Protein AF-A0A3C1TER8-F1 (afdb_monomer_lite)

Radius of gyration: 26.31 Å; chains: 1; bounding box: 61×42×80 Å

Secondary structure (DSSP, 8-state):
-------PPPHHHHHHHHHHHHHHHHH-GGGHHHHHHHHHHHHHHHHHTT-HHHHHHHHHHHHHHHHHHHHHHHHTT-HHHHIIIIIIHHHHHHHSSTT-SS-HHHHT-HHHHHHHHH--GGGHHHHHHHHHHHHHHHHHHHH-TT---SS-HHHHHHHHHHHHHHHHHHHTT----GGGGHHHHHHHHHHHHHHHTTS-HHHHHHHHHHHHHHHHHHHHHHHHHS-TT-PPPPPHHHHHHHHHHHHH--TTS-EEEESS-THHHHHHTPPBSSSSSSSHHHHS-STTHHHHHHHHHHHHHHH--SEEEE--STTTS-S-S-TT----GGGSHHHHHHHHHHEEEEEEETTEEEEEEPP-

pLDDT: mean 91.54, std 10.92, range [28.48, 98.56]

Sequence (360 aa):
VIKLKDSAYSSWCYFLLGLWLGLLPFAKFQTIPMGLVLALFLVFFLFKTQQWKRLLALIGGGVLPLLLVNGYYYHYDQLGTFWNDYFWSYYYYSFSTVHSKLETTNRFSPLTIGRFVFQPAATRVFWAVQVVLILTGVVQFLRFPARRVVVSRSVMGLAVGVALVSLYAVLQAGNPFDHYLLFLFVPSVVLAGFCSLYFSPKTFSSLWTVALLAIALEGVRNVVAFPLGAVPKLPKSDAMIRKAIQANIFPNETMTIWGYADRFFVYEHLPAGNRLPHSYWIYTKSPLQTHRQRELIDDLDQNKPALFMDAMVAPVSTIYVPDNVNYRHEKFPIIAKYVREHYTLVDVVKGARFYRRKKE

Structure (mmCIF, N/CA/C/O backbone):
data_AF-A0A3C1TER8-F1
#
_entry.id   AF-A0A3C1TER8-F1
#
loop_
_atom_site.group_PDB
_atom_site.id
_atom_site.type_symbol
_atom_site.label_atom_id
_atom_site.label_alt_id
_atom_site.label_comp_id
_atom_site.label_asym_id
_atom_site.label_entity_id
_atom_site.label_seq_id
_atom_site.pdbx_PDB_ins_code
_atom_site.Cartn_x
_atom_site.Cartn_y
_atom_site.Cartn_z
_atom_site.occupancy
_atom_site.B_iso_or_equiv
_atom_site.auth_seq_id
_atom_site.auth_comp_id
_atom_site.auth_asym_id
_atom_site.auth_atom_id
_atom_site.pdbx_PDB_model_num
ATOM 1 N N . VAL A 1 1 ? -26.031 13.135 27.349 1.00 37.06 1 VAL A N 1
ATOM 2 C CA . VAL A 1 1 ? -26.035 11.781 26.744 1.00 37.06 1 VAL A CA 1
ATOM 3 C C . VAL A 1 1 ? -26.792 11.874 25.434 1.00 37.06 1 VAL A C 1
ATOM 5 O O . VAL A 1 1 ? -28.005 12.028 25.467 1.00 37.06 1 VAL A O 1
ATOM 8 N N . ILE A 1 2 ? -26.099 11.879 24.294 1.00 29.20 2 ILE A N 1
ATOM 9 C CA . ILE A 1 2 ? -26.768 11.737 22.995 1.00 29.20 2 ILE A CA 1
ATOM 10 C C . ILE A 1 2 ? -27.323 10.311 22.984 1.00 29.20 2 ILE A C 1
ATOM 12 O O . ILE A 1 2 ? -26.558 9.355 22.888 1.00 29.20 2 ILE A O 1
ATOM 16 N N . LYS A 1 3 ? -28.637 10.154 23.181 1.00 28.48 3 LYS A N 1
ATOM 17 C CA . LYS A 1 3 ? -29.316 8.889 22.896 1.00 28.48 3 LYS A CA 1
ATOM 18 C C . LYS A 1 3 ? -29.245 8.716 21.382 1.00 28.48 3 LYS A C 1
ATOM 20 O O . LYS A 1 3 ? -30.041 9.313 20.661 1.00 28.48 3 LYS A O 1
ATOM 25 N N . LEU A 1 4 ? -28.249 7.970 20.902 1.00 36.91 4 LEU A N 1
ATOM 26 C CA . LEU A 1 4 ? -28.276 7.438 19.544 1.00 36.91 4 LEU A CA 1
ATOM 27 C C . LEU A 1 4 ? -29.614 6.708 19.416 1.00 36.91 4 LEU A C 1
ATOM 29 O O . LEU A 1 4 ? -29.901 5.810 20.202 1.00 36.91 4 LEU A O 1
ATOM 33 N N . LYS A 1 5 ? -30.481 7.191 18.524 1.00 40.62 5 LYS A N 1
ATOM 34 C CA . LYS A 1 5 ? -31.782 6.576 18.269 1.00 40.62 5 LYS A CA 1
ATOM 35 C C . LYS A 1 5 ? -31.537 5.100 17.946 1.00 40.62 5 LYS A C 1
ATOM 37 O O . LYS A 1 5 ? -30.854 4.809 16.969 1.00 40.62 5 LYS A O 1
ATOM 42 N N . ASP A 1 6 ? -32.155 4.198 18.705 1.00 46.81 6 ASP A N 1
ATOM 43 C CA . ASP A 1 6 ? -32.210 2.751 18.436 1.00 46.81 6 ASP A CA 1
ATOM 44 C C . ASP A 1 6 ? -33.039 2.419 17.173 1.00 46.81 6 ASP A C 1
ATOM 46 O O . ASP A 1 6 ? -33.625 1.342 17.052 1.00 46.81 6 ASP A O 1
ATOM 50 N N . SER A 1 7 ? -33.128 3.335 16.199 1.00 57.25 7 SER A N 1
ATOM 51 C CA . SER A 1 7 ? -33.673 3.009 14.887 1.00 57.25 7 SER A CA 1
ATOM 52 C C . SER A 1 7 ? -32.665 2.104 14.202 1.00 57.25 7 SER A C 1
ATOM 54 O O . SER A 1 7 ? -31.655 2.550 13.658 1.00 57.25 7 SER A O 1
ATOM 56 N N . ALA A 1 8 ? -32.928 0.812 14.298 1.00 69.50 8 ALA A N 1
ATOM 57 C CA . ALA A 1 8 ? -32.104 -0.224 13.732 1.00 69.50 8 ALA A CA 1
ATOM 58 C C . ALA A 1 8 ? -31.861 0.072 12.235 1.00 69.50 8 ALA A C 1
ATOM 60 O O . ALA A 1 8 ? -32.815 0.125 11.458 1.00 69.50 8 ALA A O 1
ATOM 61 N N . TYR A 1 9 ? -30.598 0.298 11.853 1.00 83.31 9 TYR A N 1
ATOM 62 C CA . TYR A 1 9 ? -30.211 0.707 10.497 1.00 83.31 9 TYR A CA 1
ATOM 63 C C . TYR A 1 9 ? -30.818 -0.210 9.423 1.00 83.31 9 TYR A C 1
ATOM 65 O O . TYR A 1 9 ? -30.982 -1.418 9.629 1.00 83.31 9 TYR A O 1
ATOM 73 N N . SER A 1 10 ? -31.176 0.352 8.267 1.00 92.00 10 SER A N 1
ATOM 74 C CA . SER A 1 10 ? -31.781 -0.424 7.178 1.00 92.00 10 SER A CA 1
ATOM 75 C C . SER A 1 10 ? -30.792 -1.452 6.612 1.00 92.00 10 SER A C 1
ATOM 77 O O . SER A 1 10 ? -29.575 -1.292 6.723 1.00 92.00 10 SER A O 1
ATOM 79 N N . SER A 1 11 ? -31.293 -2.509 5.962 1.00 94.12 11 SER A N 1
ATOM 80 C CA . SER A 1 11 ? -30.432 -3.487 5.271 1.00 94.12 11 SER A CA 1
ATOM 81 C C . SER A 1 11 ? -29.533 -2.835 4.219 1.00 94.12 11 SER A C 1
ATOM 83 O O . SER A 1 11 ? -28.433 -3.319 3.978 1.00 94.12 11 SER A O 1
ATOM 85 N N . TRP A 1 12 ? -29.958 -1.706 3.646 1.00 95.38 12 TRP A N 1
ATOM 86 C CA . TRP A 1 12 ? -29.155 -0.942 2.696 1.00 95.38 12 TRP A CA 1
ATOM 87 C C . TRP A 1 12 ? -27.881 -0.370 3.326 1.00 95.38 12 TRP A C 1
ATOM 89 O O . TRP A 1 12 ? -26.821 -0.430 2.715 1.00 95.38 12 TRP A O 1
ATOM 99 N N . CYS A 1 13 ? -27.936 0.097 4.578 1.00 95.81 13 CYS A N 1
ATOM 100 C CA . CYS A 1 13 ? -26.736 0.540 5.292 1.00 95.81 13 CYS A CA 1
ATOM 101 C C . CYS A 1 13 ? -25.714 -0.597 5.447 1.00 95.81 13 CYS A C 1
ATOM 103 O O . CYS A 1 13 ? -24.519 -0.371 5.282 1.00 95.81 13 CYS A O 1
ATOM 105 N N . TYR A 1 14 ? -26.179 -1.820 5.726 1.00 96.56 14 TYR A N 1
ATOM 106 C CA . TYR A 1 14 ? -25.308 -2.995 5.832 1.00 96.56 14 TYR A CA 1
ATOM 107 C C . TYR A 1 14 ? -24.767 -3.444 4.477 1.00 96.56 14 TYR A C 1
ATOM 109 O O . TYR A 1 14 ? -23.604 -3.822 4.400 1.00 96.56 14 TYR A O 1
ATOM 117 N N . PHE A 1 15 ? -25.569 -3.352 3.415 1.00 98.25 15 PHE A N 1
ATOM 118 C CA . PHE A 1 15 ? -25.097 -3.584 2.052 1.00 98.25 15 PHE A CA 1
ATOM 119 C C . PHE A 1 15 ? -23.979 -2.612 1.670 1.00 98.25 15 PHE A C 1
ATOM 121 O O . PHE A 1 15 ? -22.914 -3.046 1.240 1.00 98.25 15 PHE A O 1
ATOM 128 N N . LEU A 1 16 ? -24.181 -1.311 1.901 1.00 97.88 16 LEU A N 1
ATOM 129 C CA . LEU A 1 16 ? -23.153 -0.301 1.661 1.00 97.88 16 LEU A CA 1
ATOM 130 C C . LEU A 1 16 ? -21.904 -0.580 2.498 1.00 97.88 16 LEU A C 1
ATOM 132 O O . LEU A 1 16 ? -20.808 -0.598 1.955 1.00 97.88 16 LEU A O 1
ATOM 136 N N . LEU A 1 17 ? -22.050 -0.868 3.792 1.00 96.75 17 LEU A N 1
ATOM 137 C CA . LEU A 1 17 ? -20.917 -1.222 4.648 1.00 96.75 17 LEU A CA 1
ATOM 138 C C . LEU A 1 17 ? -20.156 -2.447 4.121 1.00 96.75 17 LEU A C 1
ATOM 140 O O . LEU A 1 17 ? -18.929 -2.445 4.106 1.00 96.75 17 LEU A O 1
ATOM 144 N N . GLY A 1 18 ? -20.880 -3.458 3.639 1.00 97.94 18 GLY A N 1
ATOM 145 C CA . GLY A 1 18 ? -20.312 -4.614 2.955 1.00 97.94 18 GLY A CA 1
ATOM 146 C C . GLY A 1 18 ? -19.504 -4.192 1.737 1.00 97.94 18 GLY A C 1
ATOM 147 O O . GLY A 1 18 ? -18.343 -4.561 1.627 1.00 97.94 18 GLY A O 1
ATOM 148 N N . LEU A 1 19 ? -20.077 -3.352 0.876 1.00 98.12 19 LEU A N 1
ATOM 149 C CA . LEU A 1 19 ? -19.417 -2.828 -0.319 1.00 98.12 19 LEU A CA 1
ATOM 150 C C . LEU A 1 19 ? -18.120 -2.079 0.010 1.00 98.12 19 LEU A C 1
ATOM 152 O O . LEU A 1 19 ? -17.096 -2.338 -0.615 1.00 98.12 19 LEU A O 1
ATOM 156 N N . TRP A 1 20 ? -18.118 -1.230 1.040 1.00 96.88 20 TRP A N 1
ATOM 157 C CA . TRP A 1 20 ? -16.900 -0.566 1.518 1.00 96.88 20 TRP A CA 1
ATOM 158 C C . TRP A 1 20 ? -15.840 -1.568 1.995 1.00 96.88 20 TRP A C 1
ATOM 160 O O . TRP A 1 20 ? -14.669 -1.424 1.649 1.00 96.88 20 TRP A O 1
ATOM 170 N N . LEU A 1 21 ? -16.235 -2.603 2.744 1.00 97.12 21 LEU A N 1
ATOM 171 C CA . LEU A 1 21 ? -15.320 -3.657 3.196 1.00 97.12 21 LEU A CA 1
ATOM 172 C C . LEU A 1 21 ? -14.777 -4.494 2.024 1.00 97.12 21 LEU A C 1
ATOM 174 O O . LEU A 1 21 ? -13.594 -4.826 2.013 1.00 97.12 21 LEU A O 1
ATOM 178 N N . GLY A 1 22 ? -15.610 -4.790 1.025 1.00 97.06 22 GLY A N 1
ATOM 179 C CA . GLY A 1 22 ? -15.230 -5.515 -0.191 1.00 97.06 22 GLY A CA 1
ATOM 180 C C . GLY A 1 22 ? -14.294 -4.732 -1.115 1.00 97.06 22 GLY A C 1
ATOM 181 O O . GLY A 1 22 ? -13.572 -5.335 -1.904 1.00 97.06 22 GLY A O 1
ATOM 182 N N . LEU A 1 23 ? -14.262 -3.400 -0.999 1.00 96.81 23 LEU A N 1
ATOM 183 C CA . LEU A 1 23 ? -13.343 -2.528 -1.739 1.00 96.81 23 LEU A CA 1
ATOM 184 C C . LEU A 1 23 ? -11.948 -2.425 -1.102 1.00 96.81 23 LEU A C 1
ATOM 186 O O . LEU A 1 23 ? -10.995 -2.044 -1.784 1.00 96.81 23 LEU A O 1
ATOM 190 N N . LEU A 1 24 ? -11.794 -2.783 0.177 1.00 95.00 24 LEU A N 1
ATOM 191 C CA . LEU A 1 24 ? -10.518 -2.685 0.898 1.00 95.00 24 LEU A CA 1
ATOM 192 C C . LEU A 1 24 ? -9.345 -3.411 0.207 1.00 95.00 24 LEU A C 1
ATOM 194 O O . LEU A 1 24 ? -8.297 -2.775 0.043 1.00 95.00 24 LEU A O 1
ATOM 198 N N . PRO A 1 25 ? -9.493 -4.669 -0.276 1.00 93.44 25 PRO A N 1
ATOM 199 C CA . PRO A 1 25 ? -8.426 -5.356 -1.004 1.00 93.44 25 PRO A CA 1
ATOM 200 C C . PRO A 1 25 ? -7.899 -4.560 -2.201 1.00 93.44 25 PRO A C 1
ATOM 202 O O . PRO A 1 25 ? -6.713 -4.667 -2.493 1.00 93.44 25 PRO A O 1
ATOM 205 N N . PHE A 1 26 ? -8.762 -3.762 -2.846 1.00 94.19 26 PHE A N 1
ATOM 206 C CA . PHE A 1 26 ? -8.451 -2.974 -4.040 1.00 94.19 26 PHE A CA 1
ATOM 207 C C . PHE A 1 26 ? -7.882 -1.584 -3.729 1.00 94.19 26 PHE A C 1
ATOM 209 O O . PHE A 1 26 ? -7.121 -1.035 -4.523 1.00 94.19 26 PHE A O 1
ATOM 216 N N . ALA A 1 27 ? -8.224 -1.013 -2.570 1.00 92.81 27 ALA A N 1
ATOM 217 C CA . ALA A 1 27 ? -7.690 0.274 -2.128 1.00 92.81 27 ALA A CA 1
ATOM 218 C C . ALA A 1 27 ? -6.220 0.152 -1.707 1.00 92.81 27 ALA A C 1
ATOM 220 O O . ALA A 1 27 ? -5.369 0.933 -2.131 1.00 92.81 27 ALA A O 1
ATOM 221 N N . LYS A 1 28 ? -5.921 -0.835 -0.855 1.00 91.50 28 LYS A N 1
ATOM 222 C CA . LYS A 1 28 ? -4.555 -1.199 -0.475 1.00 91.50 28 LYS A CA 1
ATOM 223 C C . LYS A 1 28 ? -4.558 -2.575 0.165 1.00 91.50 28 LYS A C 1
ATOM 225 O O . LYS A 1 28 ? -5.188 -2.771 1.202 1.00 91.50 28 LYS A O 1
ATOM 230 N N . PHE A 1 29 ? -3.794 -3.505 -0.394 1.00 91.75 29 PHE A N 1
ATOM 231 C CA . PHE A 1 29 ? -3.832 -4.914 0.002 1.00 91.75 29 PHE A CA 1
ATOM 232 C C . PHE A 1 29 ? -3.541 -5.160 1.498 1.00 91.75 29 PHE A C 1
ATOM 234 O O . PHE A 1 29 ? -4.138 -6.040 2.115 1.00 91.75 29 PHE A O 1
ATOM 241 N N . GLN A 1 30 ? -2.703 -4.331 2.137 1.00 92.44 30 GLN A N 1
ATOM 242 C CA . GLN A 1 30 ? -2.445 -4.418 3.584 1.00 92.44 30 GLN A CA 1
ATOM 243 C C . GLN A 1 30 ? -3.677 -4.124 4.467 1.00 92.44 30 GLN A C 1
ATOM 245 O O . GLN A 1 30 ? -3.634 -4.374 5.667 1.00 92.44 30 GLN A O 1
ATOM 250 N N . THR A 1 31 ? -4.781 -3.609 3.915 1.00 93.56 31 THR A N 1
ATOM 251 C CA . THR A 1 31 ? -6.016 -3.333 4.672 1.00 93.56 31 THR A CA 1
ATOM 252 C C . THR A 1 31 ? -6.884 -4.561 4.918 1.00 93.56 31 THR A C 1
ATOM 254 O O . THR A 1 31 ? -7.756 -4.512 5.786 1.00 93.56 31 THR A O 1
ATOM 257 N N . ILE A 1 32 ? -6.633 -5.673 4.218 1.00 94.25 32 ILE A N 1
ATOM 258 C CA . ILE A 1 32 ? -7.441 -6.896 4.320 1.00 94.25 32 ILE A CA 1
ATOM 259 C C . ILE A 1 32 ? -7.604 -7.364 5.773 1.00 94.25 32 ILE A C 1
ATOM 261 O O . ILE A 1 32 ? -8.746 -7.563 6.189 1.00 94.25 32 ILE A O 1
ATOM 265 N N . PRO A 1 33 ? -6.538 -7.479 6.593 1.00 95.06 33 PRO A N 1
ATOM 266 C CA . PRO A 1 33 ? -6.686 -7.917 7.977 1.00 95.06 33 PRO A CA 1
ATOM 267 C C . PRO A 1 33 ? -7.628 -7.013 8.792 1.00 95.06 33 PRO A C 1
ATOM 269 O O . PRO A 1 33 ? -8.476 -7.511 9.533 1.00 95.06 33 PRO A O 1
ATOM 272 N N . MET A 1 34 ? -7.535 -5.688 8.626 1.00 94.94 34 MET A N 1
ATOM 273 C CA . MET A 1 34 ? -8.414 -4.729 9.310 1.00 94.94 34 MET A CA 1
ATOM 274 C C . MET A 1 34 ? -9.870 -4.889 8.855 1.00 94.94 34 MET A C 1
ATOM 276 O O . MET A 1 34 ? -10.778 -4.941 9.687 1.00 94.94 34 MET A O 1
ATOM 280 N N . GLY A 1 35 ? -10.086 -5.020 7.543 1.00 95.69 35 GLY A N 1
ATOM 281 C CA . GLY A 1 35 ? -11.401 -5.272 6.959 1.00 95.69 35 GLY A CA 1
ATOM 282 C C . GLY A 1 35 ? -12.044 -6.551 7.487 1.00 95.69 35 GLY A C 1
ATOM 283 O O . GLY A 1 35 ? -13.219 -6.541 7.846 1.00 95.69 35 GLY A O 1
ATOM 284 N N . LEU A 1 36 ? -11.264 -7.628 7.617 1.00 96.06 36 LEU A N 1
ATOM 285 C CA . LEU A 1 36 ? -11.731 -8.901 8.164 1.00 96.06 36 LEU A CA 1
ATOM 286 C C . LEU A 1 36 ? -12.139 -8.786 9.634 1.00 96.06 36 LEU A C 1
ATOM 288 O O . LEU A 1 36 ? -13.196 -9.293 9.995 1.00 96.06 36 LEU A O 1
ATOM 292 N N . VAL A 1 37 ? -11.371 -8.092 10.481 1.00 97.06 37 VAL A N 1
ATOM 293 C CA . VAL A 1 37 ? -11.758 -7.874 11.889 1.00 97.06 37 VAL A CA 1
ATOM 294 C C . VAL A 1 37 ? -13.091 -7.130 11.988 1.00 97.06 37 VAL A C 1
ATOM 296 O O . VAL A 1 37 ? -13.970 -7.542 12.748 1.00 97.06 37 VAL A O 1
ATOM 299 N N . LEU A 1 38 ? -13.266 -6.063 11.202 1.00 96.44 38 LEU A N 1
ATOM 300 C CA . LEU A 1 38 ? -14.516 -5.300 11.164 1.00 96.44 38 LEU A CA 1
ATOM 301 C C . LEU A 1 38 ? -15.683 -6.161 10.660 1.00 96.44 38 LEU A C 1
ATOM 303 O O . LEU A 1 38 ? -16.741 -6.193 11.290 1.00 96.44 38 LEU A O 1
ATOM 307 N N . ALA A 1 39 ? -15.482 -6.895 9.563 1.00 96.88 39 ALA A N 1
ATOM 308 C CA . ALA A 1 39 ? -16.487 -7.781 8.987 1.00 96.88 39 ALA A CA 1
ATOM 309 C C . ALA A 1 39 ? -16.907 -8.875 9.977 1.00 96.88 39 ALA A C 1
ATOM 311 O O . ALA A 1 39 ? -18.097 -9.043 10.232 1.00 96.88 39 ALA A O 1
ATOM 312 N N . LEU A 1 40 ? -15.947 -9.574 10.588 1.00 96.69 40 LEU A N 1
ATOM 313 C CA . LEU A 1 40 ? -16.206 -10.644 11.553 1.00 96.69 40 LEU A CA 1
ATOM 314 C C . LEU A 1 40 ? -16.941 -10.129 12.790 1.00 96.69 40 LEU A C 1
ATOM 316 O O . LEU A 1 40 ? -17.863 -10.787 13.268 1.00 96.69 40 LEU A O 1
ATOM 320 N N . PHE A 1 41 ? -16.590 -8.939 13.282 1.00 95.94 41 PHE A N 1
ATOM 321 C CA . PHE A 1 41 ? -17.302 -8.318 14.396 1.00 95.94 41 PHE A CA 1
ATOM 322 C C . PHE A 1 41 ? -18.774 -8.041 14.055 1.00 95.94 41 PHE A C 1
ATOM 324 O O . PHE A 1 41 ? -19.669 -8.357 14.843 1.00 95.94 41 PHE A O 1
ATOM 331 N N . LEU A 1 42 ? -19.037 -7.486 12.869 1.00 95.38 42 LEU A N 1
ATOM 332 C CA . LEU A 1 42 ? -20.394 -7.203 12.396 1.00 95.38 42 LEU A CA 1
ATOM 333 C C . LEU A 1 42 ? -21.190 -8.487 12.163 1.00 95.38 42 LEU A C 1
ATOM 335 O O . LEU A 1 42 ? -22.334 -8.579 12.602 1.00 95.38 42 LEU A O 1
ATOM 339 N N . VAL A 1 43 ? -20.579 -9.488 11.525 1.00 96.31 43 VAL A N 1
ATOM 340 C CA . VAL A 1 43 ? -21.178 -10.810 11.304 1.00 96.31 43 VAL A CA 1
ATOM 341 C C . VAL A 1 43 ? -21.548 -11.448 12.636 1.00 96.31 43 VAL A C 1
ATOM 343 O O . VAL A 1 43 ? -22.694 -11.853 12.809 1.00 96.31 43 VAL A O 1
ATOM 346 N N . PHE A 1 44 ? -20.629 -11.470 13.604 1.00 94.81 44 PHE A N 1
ATOM 347 C CA . PHE A 1 44 ? -20.886 -12.001 14.941 1.00 94.81 44 PHE A CA 1
ATOM 348 C C . PHE A 1 44 ? -22.072 -11.299 15.616 1.00 94.81 44 PHE A C 1
ATOM 350 O O . PHE A 1 44 ? -22.962 -11.959 16.156 1.00 94.81 44 PHE A O 1
ATOM 357 N N . PHE A 1 45 ? -22.127 -9.965 15.560 1.00 92.81 45 PHE A N 1
ATOM 358 C CA . PHE A 1 45 ? -23.216 -9.198 16.163 1.00 92.81 45 PHE A CA 1
ATOM 359 C C . PHE A 1 45 ? -24.568 -9.450 15.477 1.00 92.81 45 PHE A C 1
ATOM 361 O O . PHE A 1 45 ? -25.576 -9.675 16.154 1.00 92.81 45 PHE A O 1
ATOM 368 N N . LEU A 1 46 ? -24.604 -9.444 14.142 1.00 94.19 46 LEU A N 1
ATOM 369 C CA . LEU A 1 46 ? -25.817 -9.694 13.358 1.00 94.19 46 LEU A CA 1
ATOM 370 C C . LEU A 1 46 ? -26.323 -11.126 13.532 1.00 94.19 46 LEU A C 1
ATOM 372 O O . LEU A 1 46 ? -27.528 -11.335 13.655 1.00 94.19 46 LEU A O 1
ATOM 376 N N . PHE A 1 47 ? -25.411 -12.094 13.602 1.00 95.06 47 PHE A N 1
ATOM 377 C CA . PHE A 1 47 ? -25.730 -13.490 13.877 1.00 95.06 47 PHE A CA 1
ATOM 378 C C . PHE A 1 47 ? -26.333 -13.648 15.276 1.00 95.06 47 PHE A C 1
ATOM 380 O O . PHE A 1 47 ? -27.425 -14.190 15.427 1.00 95.06 47 PHE A O 1
ATOM 387 N N . LYS A 1 48 ? -25.680 -13.086 16.304 1.00 93.62 48 LYS A N 1
ATOM 388 C CA . LYS A 1 48 ? -26.160 -13.134 17.695 1.00 93.62 48 LYS A CA 1
ATOM 389 C C . LYS A 1 48 ? -27.537 -12.486 17.870 1.00 93.62 48 LYS A C 1
ATOM 391 O O . LYS A 1 48 ? -28.321 -12.929 18.702 1.00 93.62 48 LYS A O 1
ATOM 396 N N . THR A 1 49 ? -27.826 -11.439 17.100 1.00 91.94 49 THR A N 1
ATOM 397 C CA . THR A 1 49 ? -29.114 -10.727 17.122 1.00 91.94 49 THR A CA 1
ATOM 398 C C . THR A 1 49 ? -30.125 -11.266 16.104 1.00 91.94 49 THR A C 1
ATOM 400 O O . THR A 1 49 ? -31.191 -10.675 15.949 1.00 91.94 49 THR A O 1
ATOM 403 N N . GLN A 1 50 ? -29.812 -12.378 15.424 1.00 95.31 50 GLN A N 1
ATOM 404 C CA . GLN A 1 50 ? -30.667 -13.051 14.438 1.00 95.31 50 GLN A CA 1
ATOM 405 C C . GLN A 1 50 ? -31.140 -12.139 13.286 1.00 95.31 50 GLN A C 1
ATOM 407 O O . GLN A 1 50 ? -32.221 -12.300 12.722 1.00 95.31 50 GLN A O 1
ATOM 412 N N . GLN A 1 51 ? -30.317 -11.164 12.895 1.00 94.44 51 GLN A N 1
ATOM 413 C CA . GLN A 1 51 ? -30.635 -10.181 11.857 1.00 94.44 51 GLN A CA 1
ATOM 414 C C . GLN A 1 51 ? -30.239 -10.668 10.450 1.00 94.44 51 GLN A C 1
ATOM 416 O O . GLN A 1 51 ? -29.473 -10.016 9.735 1.00 94.44 51 GLN A O 1
ATOM 421 N N . TRP A 1 52 ? -30.784 -11.809 10.022 1.00 95.94 52 TRP A N 1
ATOM 422 C CA . TRP A 1 52 ? -30.376 -12.524 8.800 1.00 95.94 52 TRP A CA 1
ATOM 423 C C . TRP A 1 52 ? -30.425 -11.687 7.520 1.00 95.94 52 TRP A C 1
ATOM 425 O O . TRP A 1 52 ? -29.486 -11.712 6.731 1.00 95.94 52 TRP A O 1
ATOM 435 N N . LYS A 1 53 ? -31.478 -10.881 7.328 1.00 96.62 53 LYS A N 1
ATOM 436 C CA . LYS A 1 53 ? -31.603 -10.013 6.141 1.00 96.62 53 LYS A CA 1
ATOM 437 C C . LYS A 1 53 ? -30.445 -9.014 6.028 1.00 96.62 53 LYS A C 1
ATOM 439 O O . LYS A 1 53 ? -29.977 -8.735 4.931 1.00 96.62 53 LYS A O 1
ATOM 444 N N . ARG A 1 54 ? -29.975 -8.483 7.160 1.00 96.69 54 ARG A N 1
ATOM 445 C CA . ARG A 1 54 ? -28.855 -7.530 7.217 1.00 96.69 54 ARG A CA 1
ATOM 446 C C . ARG A 1 54 ? -27.515 -8.231 7.058 1.00 96.69 54 ARG A C 1
ATOM 448 O O . ARG A 1 54 ? -26.627 -7.683 6.418 1.00 96.69 54 ARG A O 1
ATOM 455 N N . LEU A 1 55 ? -27.391 -9.447 7.590 1.00 97.19 55 LEU A N 1
ATOM 456 C CA . LEU A 1 55 ? -26.221 -10.292 7.375 1.00 97.19 55 LEU A CA 1
ATOM 457 C C . LEU A 1 55 ? -26.045 -10.630 5.887 1.00 97.19 55 LEU A C 1
ATOM 459 O O . LEU A 1 55 ? -24.963 -10.433 5.346 1.00 97.19 55 LEU A O 1
ATOM 463 N N . LEU A 1 56 ? -27.115 -11.060 5.210 1.00 98.00 56 LEU A N 1
ATOM 464 C CA . LEU A 1 56 ? -27.089 -11.320 3.768 1.00 98.00 56 LEU A CA 1
ATOM 465 C C . LEU A 1 56 ? -26.777 -10.052 2.968 1.00 98.00 56 LEU A C 1
ATOM 467 O O . LEU A 1 56 ? -25.992 -10.112 2.028 1.00 98.00 56 LEU A O 1
ATOM 471 N N . ALA A 1 57 ? -27.331 -8.902 3.365 1.00 98.12 57 ALA A N 1
ATOM 472 C CA . ALA A 1 57 ? -27.002 -7.622 2.747 1.00 98.12 57 ALA A CA 1
ATOM 473 C C . ALA A 1 57 ? -25.508 -7.276 2.898 1.00 98.12 57 ALA A C 1
ATOM 475 O O . ALA A 1 57 ? -24.872 -6.919 1.912 1.00 98.12 57 ALA A O 1
ATOM 476 N N . LEU A 1 58 ? -24.933 -7.444 4.096 1.00 98.38 58 LEU A N 1
ATOM 477 C CA . LEU A 1 58 ? -23.504 -7.235 4.360 1.00 98.38 58 LEU A CA 1
ATOM 478 C C . LEU A 1 58 ? -22.621 -8.143 3.492 1.00 98.38 58 LEU A C 1
ATOM 480 O O . LEU A 1 58 ? -21.676 -7.663 2.870 1.00 98.38 58 LEU A O 1
ATOM 484 N N . ILE A 1 59 ? -22.939 -9.440 3.424 1.00 98.19 59 ILE A N 1
ATOM 485 C CA . ILE A 1 59 ? -22.189 -10.414 2.616 1.00 98.19 59 ILE A CA 1
ATOM 486 C C . ILE A 1 59 ? -22.314 -10.084 1.127 1.00 98.19 59 ILE A C 1
ATOM 488 O O . ILE A 1 59 ? -21.304 -10.011 0.433 1.00 98.19 59 ILE A O 1
ATOM 492 N N . GLY A 1 60 ? -23.535 -9.836 0.645 1.00 98.31 60 GLY A N 1
ATOM 493 C CA . GLY A 1 60 ? -23.788 -9.471 -0.747 1.00 98.31 60 GLY A CA 1
ATOM 494 C C . GLY A 1 60 ? -23.032 -8.207 -1.153 1.00 98.31 60 GLY A C 1
ATOM 495 O O . GLY A 1 60 ? -22.387 -8.189 -2.198 1.00 98.31 60 GLY A O 1
ATOM 496 N N . GLY A 1 61 ? -23.027 -7.189 -0.288 1.00 98.25 61 GLY A N 1
ATOM 497 C CA . GLY A 1 61 ? -22.229 -5.982 -0.479 1.00 98.25 61 GLY A CA 1
ATOM 498 C C . GLY A 1 61 ? -20.730 -6.273 -0.533 1.00 98.25 61 GLY A C 1
ATOM 499 O O . GLY A 1 61 ? -20.053 -5.765 -1.416 1.00 98.25 61 GLY A O 1
ATOM 500 N N . GLY A 1 62 ? -20.207 -7.115 0.363 1.00 97.94 62 GLY A N 1
ATOM 501 C CA . GLY A 1 62 ? -18.776 -7.445 0.423 1.00 97.94 62 GLY A CA 1
ATOM 502 C C . GLY A 1 62 ? -18.260 -8.283 -0.743 1.00 97.94 62 GLY A C 1
ATOM 503 O O . GLY A 1 62 ? -17.127 -8.094 -1.179 1.00 97.94 62 GLY A O 1
ATOM 504 N N . VAL A 1 63 ? -19.086 -9.182 -1.276 1.00 98.19 63 VAL A N 1
ATOM 505 C CA . VAL A 1 63 ? -18.720 -10.045 -2.408 1.00 98.19 63 VAL A CA 1
ATOM 506 C C . VAL A 1 63 ? -18.835 -9.305 -3.745 1.00 98.19 63 VAL A C 1
ATOM 508 O O . VAL A 1 63 ? -18.071 -9.589 -4.667 1.00 98.19 63 VAL A O 1
ATOM 511 N N . LEU A 1 64 ? -19.743 -8.331 -3.862 1.00 98.25 64 LEU A N 1
ATOM 512 C CA . LEU A 1 64 ? -20.020 -7.650 -5.127 1.00 98.25 64 LEU A CA 1
ATOM 513 C C . LEU A 1 64 ? -18.777 -6.991 -5.771 1.00 98.25 64 LEU A C 1
ATOM 515 O O . LEU A 1 64 ? -18.543 -7.267 -6.947 1.00 98.25 64 LEU A O 1
ATOM 519 N N . PRO A 1 65 ? -17.938 -6.196 -5.070 1.00 97.88 65 PRO A N 1
ATOM 520 C CA . PRO A 1 65 ? -16.724 -5.632 -5.664 1.00 97.88 65 PRO A CA 1
ATOM 521 C C . PRO A 1 65 ? -15.777 -6.696 -6.222 1.00 97.88 65 PRO A C 1
ATOM 523 O O . PRO A 1 65 ? -15.232 -6.525 -7.311 1.00 97.88 65 PRO A O 1
ATOM 526 N N . LEU A 1 66 ? -15.620 -7.819 -5.512 1.00 95.62 66 LEU A N 1
ATOM 527 C CA . LEU A 1 66 ? -14.781 -8.927 -5.961 1.00 95.62 66 LEU A CA 1
ATOM 528 C C . LEU A 1 66 ? -15.312 -9.522 -7.269 1.00 95.62 66 LEU A C 1
ATOM 530 O O . LEU A 1 66 ? -14.529 -9.728 -8.195 1.00 95.62 66 LEU A O 1
ATOM 534 N N . LEU A 1 67 ? -16.624 -9.761 -7.360 1.00 98.00 67 LEU A N 1
ATOM 535 C CA . LEU A 1 67 ? -17.255 -10.290 -8.571 1.00 98.00 67 LEU A CA 1
ATOM 536 C C . LEU A 1 67 ? -17.151 -9.319 -9.747 1.00 98.00 67 LEU A C 1
ATOM 538 O O . LEU A 1 67 ? -16.835 -9.752 -10.848 1.00 98.00 67 LEU A O 1
ATOM 542 N N . LEU A 1 68 ? -17.373 -8.021 -9.522 1.00 98.19 68 LEU A N 1
ATOM 543 C CA . LEU A 1 68 ? -17.297 -7.011 -10.580 1.00 98.19 68 LEU A CA 1
ATOM 544 C C . LEU A 1 68 ? -15.881 -6.897 -11.152 1.00 98.19 68 LEU A C 1
ATOM 546 O O . LEU A 1 68 ? -15.709 -6.923 -12.368 1.00 98.19 68 LEU A O 1
ATOM 550 N N . VAL A 1 69 ? -14.864 -6.825 -10.289 1.00 97.12 69 VAL A N 1
ATOM 551 C CA . VAL A 1 69 ? -13.467 -6.721 -10.732 1.00 97.12 69 VAL A CA 1
ATOM 552 C C . VAL A 1 69 ? -13.020 -8.002 -11.442 1.00 97.12 69 VAL A C 1
ATOM 554 O O . VAL A 1 69 ? -12.445 -7.930 -12.525 1.00 97.12 69 VAL A O 1
ATOM 557 N N . ASN A 1 70 ? -13.319 -9.181 -10.886 1.00 97.44 70 ASN A N 1
ATOM 558 C CA . ASN A 1 70 ? -12.966 -10.446 -11.541 1.00 97.44 70 ASN A CA 1
ATOM 559 C C . ASN A 1 70 ? -13.725 -10.642 -12.856 1.00 97.44 70 ASN A C 1
ATOM 561 O O . ASN A 1 70 ? -13.126 -11.077 -13.832 1.00 97.44 70 ASN A O 1
ATOM 565 N N . GLY A 1 71 ? -15.010 -10.286 -12.902 1.00 98.25 71 GLY A N 1
ATOM 566 C CA . GLY A 1 71 ? -15.820 -10.342 -14.116 1.00 98.25 71 GLY A CA 1
ATOM 567 C C . GLY A 1 71 ? -15.273 -9.437 -15.219 1.00 98.25 71 GLY A C 1
ATOM 568 O O . GLY A 1 71 ? -15.202 -9.864 -16.368 1.00 98.25 71 GLY A O 1
ATOM 569 N N . TYR A 1 72 ? -14.807 -8.234 -14.866 1.00 97.75 72 TYR A N 1
ATOM 570 C CA . TYR A 1 72 ? -14.142 -7.327 -15.802 1.00 97.75 72 TYR A CA 1
ATOM 571 C C . TYR A 1 72 ? -12.882 -7.963 -16.404 1.00 97.75 72 TYR A C 1
ATOM 573 O O . TYR A 1 72 ? -12.773 -8.073 -17.620 1.00 97.75 72 TYR A O 1
ATOM 581 N N . TYR A 1 73 ? -11.948 -8.448 -15.580 1.00 97.31 73 TYR A N 1
ATOM 582 C CA . TYR A 1 73 ? -10.711 -9.047 -16.099 1.00 97.31 73 TYR A CA 1
ATOM 583 C C . TYR A 1 73 ? -10.933 -10.385 -16.808 1.00 97.31 73 TYR A C 1
ATOM 585 O O . TYR A 1 73 ? -10.202 -10.704 -17.743 1.00 97.31 73 TYR A O 1
ATOM 593 N N . TYR A 1 74 ? -11.948 -11.148 -16.407 1.00 97.94 74 TYR A N 1
ATOM 594 C CA . TYR A 1 74 ? -12.371 -12.348 -17.121 1.00 97.94 74 TYR A CA 1
ATOM 595 C C . TYR A 1 74 ? -12.887 -12.016 -18.527 1.00 97.94 74 TYR A C 1
ATOM 597 O O . TYR A 1 74 ? -12.502 -12.682 -19.482 1.00 97.94 74 TYR A O 1
ATOM 605 N N . HIS A 1 75 ? -13.687 -10.953 -18.677 1.00 98.19 75 HIS A N 1
ATOM 606 C CA . HIS A 1 75 ? -14.212 -10.520 -19.976 1.00 98.19 75 HIS A CA 1
ATOM 607 C C . HIS A 1 75 ? -13.109 -10.169 -20.992 1.00 98.19 75 HIS A C 1
ATOM 609 O O . HIS A 1 75 ? -13.288 -10.407 -22.183 1.00 98.19 75 HIS A O 1
ATOM 615 N N . TYR A 1 76 ? -11.966 -9.651 -20.529 1.00 96.25 76 TYR A N 1
ATOM 616 C CA . TYR A 1 76 ? -10.822 -9.290 -21.377 1.00 96.25 76 TYR A CA 1
ATOM 617 C C . TYR A 1 76 ? -9.747 -10.384 -21.500 1.00 96.25 76 TYR A C 1
ATOM 619 O O . TYR A 1 76 ? -8.678 -10.108 -22.039 1.00 96.25 76 TYR A O 1
ATOM 627 N N . ASP A 1 77 ? -9.987 -11.594 -20.982 1.00 95.94 77 ASP A N 1
ATOM 628 C CA . ASP A 1 77 ? -8.985 -12.674 -20.913 1.00 95.94 77 ASP A CA 1
ATOM 629 C C . ASP A 1 77 ? -7.685 -12.256 -20.186 1.00 95.94 77 ASP A C 1
ATOM 631 O O . ASP A 1 77 ? -6.580 -12.702 -20.474 1.00 95.94 77 ASP A O 1
ATOM 635 N N . GLN A 1 78 ? -7.813 -11.352 -19.211 1.00 94.81 78 GLN A N 1
ATOM 636 C CA . GLN A 1 78 ? -6.707 -10.811 -18.412 1.00 94.81 78 GLN A CA 1
ATOM 637 C C . GLN A 1 78 ? -6.771 -11.273 -16.950 1.00 94.81 78 GLN A C 1
ATOM 639 O O . GLN A 1 78 ? -6.071 -10.736 -16.090 1.00 94.81 78 GLN A O 1
ATOM 644 N N . LEU A 1 79 ? -7.612 -12.265 -16.631 1.00 96.00 79 LEU A N 1
ATOM 645 C CA . LEU A 1 79 ? -7.801 -12.727 -15.254 1.00 96.00 79 LEU A CA 1
ATOM 646 C C . LEU A 1 79 ? -6.495 -13.261 -14.648 1.00 96.00 79 LEU A C 1
ATOM 648 O O . 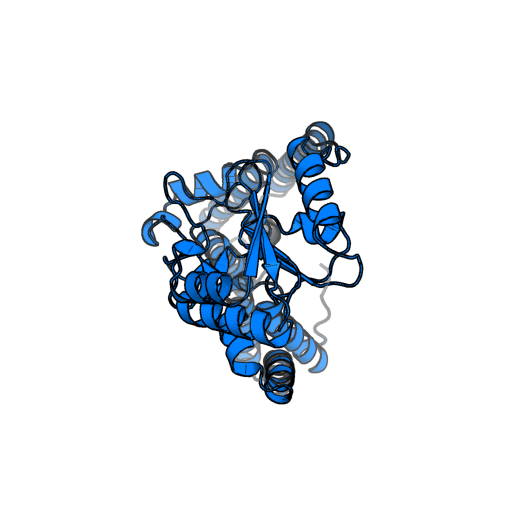LEU A 1 79 ? -6.164 -12.918 -13.515 1.00 96.00 79 LEU A O 1
ATOM 652 N N . GLY A 1 80 ? -5.734 -14.056 -15.406 1.00 94.06 80 GLY A N 1
ATOM 653 C CA . GLY A 1 80 ? -4.455 -14.609 -14.952 1.00 94.06 80 GLY A CA 1
ATOM 654 C C . GLY A 1 80 ? -3.433 -13.521 -14.622 1.00 94.06 80 GLY A C 1
ATOM 655 O O . GLY A 1 80 ? -2.892 -13.501 -13.515 1.00 94.06 80 GLY A O 1
ATOM 656 N N . THR A 1 81 ? -3.232 -12.575 -15.543 1.00 92.81 81 THR A N 1
ATOM 657 C CA . THR A 1 81 ? -2.354 -11.417 -15.335 1.00 92.81 81 THR A CA 1
ATOM 658 C C . THR A 1 81 ? -2.799 -10.593 -14.134 1.00 92.81 81 THR A C 1
ATOM 660 O O . THR A 1 81 ? -1.990 -10.308 -13.256 1.00 92.81 81 THR A O 1
ATOM 663 N N . PHE A 1 82 ? -4.091 -10.271 -14.025 1.00 94.31 82 PHE A N 1
ATOM 664 C CA . PHE A 1 82 ? -4.610 -9.508 -12.894 1.00 94.31 82 PHE A CA 1
ATOM 665 C C . PHE A 1 82 ? -4.313 -10.185 -11.550 1.00 94.31 82 PHE A C 1
ATOM 667 O O . PHE A 1 82 ? -3.824 -9.539 -10.623 1.00 94.31 82 PHE A O 1
ATOM 674 N N . TRP A 1 83 ? -4.554 -11.491 -11.429 1.00 95.19 83 TRP A N 1
ATOM 675 C CA . TRP A 1 83 ? -4.257 -12.215 -10.192 1.00 95.19 83 TRP A CA 1
ATOM 676 C C . TRP A 1 83 ? -2.760 -12.274 -9.884 1.00 95.19 83 TRP A C 1
ATOM 678 O O . TRP A 1 83 ? -2.378 -12.119 -8.722 1.00 95.19 83 TRP A O 1
ATOM 688 N N . ASN A 1 84 ? -1.909 -12.457 -10.893 1.00 94.38 84 ASN A N 1
ATOM 689 C CA . ASN A 1 84 ? -0.459 -12.483 -10.708 1.00 94.38 84 ASN A CA 1
ATOM 690 C C . ASN A 1 84 ? 0.096 -11.115 -10.299 1.00 94.38 84 ASN A C 1
ATOM 692 O O . ASN A 1 84 ? 0.795 -11.002 -9.287 1.00 94.38 84 ASN A O 1
ATOM 696 N N . ASP A 1 85 ? -0.245 -10.067 -11.039 1.00 91.44 85 ASP A N 1
ATOM 697 C CA . ASP A 1 85 ? 0.327 -8.740 -10.838 1.00 91.44 85 ASP A CA 1
ATOM 698 C C . ASP A 1 85 ? -0.319 -7.946 -9.710 1.00 91.44 85 ASP A C 1
ATOM 700 O O . ASP A 1 85 ? 0.353 -7.112 -9.099 1.00 91.44 85 ASP A O 1
ATOM 704 N N . TYR A 1 86 ? -1.572 -8.242 -9.369 1.00 92.75 86 TYR A N 1
ATOM 705 C CA . TYR A 1 86 ? -2.237 -7.643 -8.221 1.00 92.75 86 TYR A CA 1
ATOM 706 C C . TYR A 1 86 ? -2.097 -8.533 -6.980 1.00 92.75 86 TYR A C 1
ATOM 708 O O . TYR A 1 86 ? -1.277 -8.263 -6.099 1.00 92.75 86 TYR A O 1
ATOM 716 N N . PHE A 1 87 ? -2.862 -9.623 -6.901 1.00 93.69 87 PHE A N 1
ATOM 717 C CA . PHE A 1 87 ? -2.999 -10.417 -5.675 1.00 93.69 87 PHE A CA 1
ATOM 718 C C . PHE A 1 87 ? -1.698 -11.106 -5.262 1.00 93.69 87 PHE A C 1
ATOM 720 O O . PHE A 1 87 ? -1.239 -10.920 -4.132 1.00 93.69 87 PHE A O 1
ATOM 727 N N . TRP A 1 88 ? -1.079 -11.876 -6.159 1.00 94.75 88 TRP A N 1
ATOM 728 C CA . TRP A 1 88 ? 0.145 -12.607 -5.832 1.00 94.75 88 TRP A CA 1
ATOM 729 C C . TRP A 1 88 ? 1.326 -11.670 -5.616 1.00 94.75 88 TRP A C 1
ATOM 731 O O . TRP A 1 88 ? 2.109 -11.877 -4.689 1.00 94.75 88 TRP A O 1
ATOM 741 N N . SER A 1 89 ? 1.424 -10.603 -6.406 1.00 92.56 89 SER A N 1
ATOM 742 C CA . SER A 1 89 ? 2.424 -9.555 -6.214 1.00 92.56 89 SER A CA 1
ATOM 743 C C . SER A 1 89 ? 2.360 -8.963 -4.807 1.00 92.56 89 SER A C 1
ATOM 745 O O . SER A 1 89 ? 3.357 -8.976 -4.081 1.00 92.56 89 SER A O 1
ATOM 747 N N . TYR A 1 90 ? 1.178 -8.511 -4.373 1.00 92.06 90 TYR A N 1
ATOM 748 C CA . TYR A 1 90 ? 1.014 -7.945 -3.038 1.00 92.06 90 TYR A CA 1
ATOM 749 C C . TYR A 1 90 ? 1.137 -8.989 -1.932 1.00 92.06 90 TYR A C 1
ATOM 751 O O . TYR A 1 90 ? 1.665 -8.670 -0.865 1.00 92.06 90 TYR A O 1
ATOM 759 N N . TYR A 1 91 ? 0.722 -10.234 -2.169 1.00 93.25 91 TYR A N 1
ATOM 760 C CA . TYR A 1 91 ? 0.955 -11.330 -1.235 1.00 93.25 91 TYR A CA 1
ATOM 761 C C . TYR A 1 91 ? 2.454 -11.551 -1.005 1.00 93.25 91 TYR A C 1
ATOM 763 O O . TYR A 1 91 ? 2.918 -11.495 0.134 1.00 93.25 91 TYR A O 1
ATOM 771 N N . TYR A 1 92 ? 3.247 -11.724 -2.066 1.00 92.38 92 TYR A N 1
ATOM 772 C CA . TYR A 1 92 ? 4.689 -11.921 -1.920 1.00 92.38 92 TYR A CA 1
ATOM 773 C C . TYR A 1 92 ? 5.382 -10.681 -1.354 1.00 92.38 92 TYR A C 1
ATOM 775 O O . TYR A 1 92 ? 6.294 -10.807 -0.538 1.00 92.38 92 TYR A O 1
ATOM 783 N N . TYR A 1 93 ? 4.936 -9.485 -1.726 1.00 88.88 93 TYR A N 1
ATOM 784 C CA . TYR A 1 93 ? 5.507 -8.242 -1.225 1.00 88.88 93 TYR A CA 1
ATOM 785 C C . TYR A 1 93 ? 5.201 -7.986 0.256 1.00 88.88 93 TYR A C 1
ATOM 787 O O . TYR A 1 93 ? 6.095 -7.623 1.015 1.00 88.88 93 TYR A O 1
ATOM 795 N N . SER A 1 94 ? 3.944 -8.155 0.674 1.00 87.06 94 SER A N 1
ATOM 796 C CA . SER A 1 94 ? 3.479 -7.743 2.004 1.00 87.06 94 SER A CA 1
ATOM 797 C C . SER A 1 94 ? 3.333 -8.881 2.998 1.00 87.06 94 SER A C 1
ATOM 799 O O . SER A 1 94 ? 3.446 -8.619 4.183 1.00 87.06 94 SER A O 1
ATOM 801 N N . PHE A 1 95 ? 3.088 -10.116 2.560 1.00 87.50 95 PHE A N 1
ATOM 802 C CA . PHE A 1 95 ? 2.746 -11.243 3.437 1.00 87.50 95 PHE A CA 1
ATOM 803 C C . PHE A 1 95 ? 3.782 -12.372 3.436 1.00 87.50 95 PHE A C 1
ATOM 805 O O . PHE A 1 95 ? 3.588 -13.368 4.130 1.00 87.50 95 PHE A O 1
ATOM 812 N N . SER A 1 96 ? 4.901 -12.206 2.727 1.00 87.50 96 SER A N 1
ATOM 813 C CA . SER A 1 96 ? 5.987 -13.189 2.676 1.00 87.50 96 SER A CA 1
ATOM 814 C C . SER A 1 96 ? 7.345 -12.596 3.089 1.00 87.50 96 SER A C 1
ATOM 816 O O . SER A 1 96 ? 7.461 -11.434 3.492 1.00 87.50 96 SER A O 1
ATOM 818 N N . THR A 1 97 ? 8.399 -13.408 3.015 1.00 86.69 97 THR A N 1
ATOM 819 C CA . THR A 1 97 ? 9.799 -12.990 3.200 1.00 86.69 97 THR A CA 1
ATOM 820 C C . THR A 1 97 ? 10.526 -12.717 1.882 1.00 86.69 97 THR A C 1
ATOM 822 O O . THR A 1 97 ? 11.673 -12.289 1.910 1.00 86.69 97 THR A O 1
ATOM 825 N N . VAL A 1 98 ? 9.870 -12.886 0.726 1.00 87.25 98 VAL A N 1
ATOM 826 C CA . VAL A 1 98 ? 10.501 -12.761 -0.605 1.00 87.25 98 VAL A CA 1
ATOM 827 C C . VAL A 1 98 ? 11.156 -11.389 -0.812 1.00 87.25 98 VAL A C 1
ATOM 829 O O . VAL A 1 98 ? 12.250 -11.309 -1.363 1.00 87.25 98 VAL A O 1
ATOM 832 N N . HIS A 1 99 ? 10.512 -10.316 -0.340 1.00 85.06 99 HIS A N 1
ATOM 833 C CA . HIS A 1 99 ? 10.956 -8.932 -0.547 1.00 85.06 99 HIS A CA 1
ATOM 834 C C . HIS A 1 99 ? 11.375 -8.211 0.744 1.00 85.06 99 HIS A C 1
ATOM 836 O O . HIS A 1 99 ? 11.385 -6.982 0.790 1.00 85.06 99 HIS A O 1
ATOM 842 N N . SER A 1 100 ? 11.718 -8.945 1.804 1.00 85.69 100 SER A N 1
ATOM 843 C CA . SER A 1 100 ? 12.241 -8.349 3.036 1.00 85.69 100 SER A CA 1
ATOM 844 C C . SER A 1 100 ? 13.354 -9.211 3.615 1.00 85.69 100 SER A C 1
ATOM 846 O O . SER A 1 100 ? 13.209 -10.419 3.773 1.00 85.69 100 SER A O 1
ATOM 848 N N . LYS A 1 101 ? 14.466 -8.561 3.976 1.00 85.81 101 LYS A N 1
ATOM 849 C CA . LYS A 1 101 ? 15.599 -9.204 4.659 1.00 85.81 101 LYS A CA 1
ATOM 850 C C . LYS A 1 101 ? 15.299 -9.520 6.128 1.00 85.81 101 LYS A C 1
ATOM 852 O O . LYS A 1 101 ? 16.075 -10.220 6.766 1.00 85.81 101 LYS A O 1
ATOM 857 N N . LEU A 1 102 ? 14.215 -8.968 6.679 1.00 88.69 102 LEU A N 1
ATOM 858 C CA . LEU A 1 102 ? 13.858 -9.142 8.078 1.00 88.69 102 LEU A CA 1
ATOM 859 C C . LEU A 1 102 ? 12.997 -10.396 8.242 1.00 88.69 102 LEU A C 1
ATOM 861 O O . LEU A 1 102 ? 11.906 -10.493 7.670 1.00 88.69 102 LEU A O 1
ATOM 865 N N . GLU A 1 103 ? 13.472 -11.335 9.055 1.00 90.06 103 GLU A N 1
ATOM 866 C CA . GLU A 1 103 ? 12.708 -12.523 9.436 1.00 90.06 103 GLU A CA 1
ATOM 867 C C . GLU A 1 103 ? 11.410 -12.157 10.160 1.00 90.06 103 GLU A C 1
ATOM 869 O O . GLU A 1 103 ? 11.348 -11.164 10.887 1.00 90.06 103 GLU A O 1
ATOM 874 N N . THR A 1 104 ? 10.375 -12.983 9.995 1.00 88.75 104 TH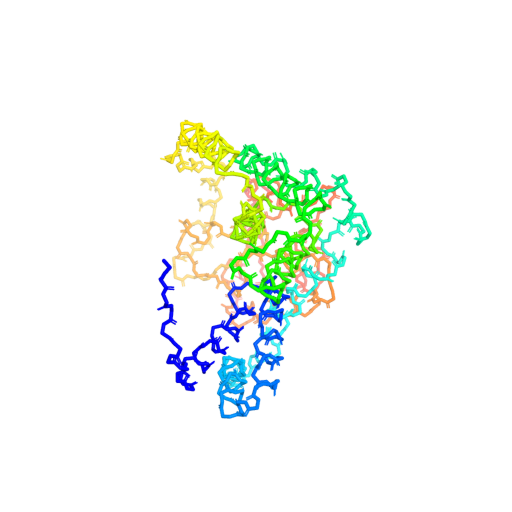R A N 1
ATOM 875 C CA . THR A 1 104 ? 9.032 -12.718 10.528 1.00 88.75 104 THR A CA 1
ATOM 876 C C . THR A 1 104 ? 9.025 -12.476 12.037 1.00 88.75 104 THR A C 1
ATOM 878 O O . THR A 1 104 ? 8.382 -11.541 12.494 1.00 88.75 104 THR A O 1
ATOM 881 N N . THR A 1 105 ? 9.777 -13.250 12.820 1.00 90.25 105 THR A N 1
ATOM 882 C CA . THR A 1 105 ? 9.882 -13.076 14.283 1.00 90.25 105 THR A CA 1
ATOM 883 C C . THR A 1 105 ? 10.463 -11.711 14.656 1.00 90.25 105 THR A C 1
ATOM 885 O O . THR A 1 105 ? 9.936 -11.015 15.526 1.00 90.25 105 THR A O 1
ATOM 888 N N . ASN A 1 106 ? 11.495 -11.276 13.934 1.00 92.88 106 ASN A N 1
ATOM 889 C CA . ASN A 1 106 ? 12.158 -9.997 14.159 1.00 92.88 106 ASN A CA 1
ATOM 890 C C . ASN A 1 106 ? 11.287 -8.796 13.758 1.00 92.88 106 ASN A C 1
ATOM 892 O O . ASN A 1 106 ? 11.473 -7.712 14.318 1.00 92.88 106 ASN A O 1
ATOM 896 N N . ARG A 1 107 ? 10.306 -8.968 12.856 1.00 93.69 107 ARG A N 1
ATOM 897 C CA . ARG A 1 107 ? 9.331 -7.914 12.492 1.00 93.69 107 ARG A CA 1
ATOM 898 C C . ARG A 1 107 ? 8.495 -7.462 13.690 1.00 93.69 107 ARG A C 1
ATOM 900 O O . ARG A 1 107 ? 8.202 -6.278 13.813 1.00 93.69 107 ARG A O 1
ATOM 907 N N . PHE A 1 108 ? 8.161 -8.390 14.586 1.00 94.75 108 PHE A N 1
ATOM 908 C CA . PHE A 1 108 ? 7.263 -8.157 15.722 1.00 94.75 108 PHE A CA 1
ATOM 909 C C . PHE A 1 108 ? 7.987 -8.003 17.063 1.00 94.75 108 PHE A C 1
ATOM 911 O O . PHE A 1 108 ? 7.342 -7.957 18.110 1.00 94.75 108 PHE A O 1
ATOM 918 N N . SER A 1 109 ? 9.321 -7.904 17.063 1.00 95.38 109 SER A N 1
ATOM 919 C CA . SER A 1 109 ? 10.057 -7.658 18.303 1.00 95.38 109 SER A CA 1
ATOM 920 C C . SER A 1 109 ? 9.703 -6.272 18.873 1.00 95.38 109 SER A C 1
ATOM 922 O O . SER A 1 109 ? 9.566 -5.317 18.100 1.00 95.38 109 SER A O 1
ATOM 924 N N . PRO A 1 110 ? 9.609 -6.099 20.206 1.00 95.19 110 PRO A N 1
ATOM 925 C CA . PRO A 1 110 ? 9.332 -4.793 20.811 1.00 95.19 110 PRO A CA 1
ATOM 926 C C . PRO A 1 110 ? 10.314 -3.700 20.370 1.00 95.19 110 PRO A C 1
ATOM 928 O O . PRO A 1 110 ? 9.924 -2.547 20.190 1.00 95.19 110 PRO A O 1
ATOM 931 N N . LEU A 1 111 ? 11.579 -4.070 20.139 1.00 94.88 111 LEU A N 1
ATOM 932 C CA . LEU A 1 111 ? 12.606 -3.157 19.648 1.00 94.88 111 LEU A CA 1
ATOM 933 C C . LEU A 1 111 ? 12.323 -2.701 18.212 1.00 94.88 111 LEU A C 1
ATOM 935 O O . LEU A 1 111 ? 12.431 -1.511 17.929 1.00 94.88 111 LEU A O 1
ATOM 939 N N . THR A 1 112 ? 11.952 -3.619 17.315 1.00 94.25 112 THR A N 1
ATOM 940 C CA . THR A 1 112 ? 11.583 -3.286 15.930 1.00 94.25 112 THR A CA 1
ATOM 941 C C . THR A 1 112 ? 10.339 -2.410 15.901 1.00 94.25 112 THR A C 1
ATOM 943 O O . THR A 1 112 ? 10.336 -1.396 15.210 1.00 94.25 112 THR A O 1
ATOM 946 N N . ILE A 1 113 ? 9.321 -2.750 16.697 1.00 95.69 113 ILE A N 1
ATOM 947 C CA . ILE A 1 113 ? 8.086 -1.966 16.819 1.00 95.69 113 ILE A CA 1
ATOM 948 C C . ILE A 1 113 ? 8.408 -0.546 17.285 1.00 95.69 113 ILE A C 1
ATOM 950 O O . ILE A 1 113 ? 8.010 0.419 16.638 1.00 95.69 113 ILE A O 1
ATOM 954 N N . GLY A 1 114 ? 9.171 -0.414 18.373 1.00 95.56 114 GLY A N 1
ATOM 955 C CA . GLY A 1 114 ? 9.576 0.883 18.904 1.00 95.56 114 GLY A CA 1
ATOM 956 C C . GLY A 1 114 ? 10.391 1.685 17.891 1.00 95.56 114 GLY A C 1
ATOM 957 O O . GLY A 1 114 ? 10.061 2.834 17.609 1.00 95.56 114 GLY A O 1
ATOM 958 N N . ARG A 1 115 ? 11.414 1.077 17.279 1.00 94.56 115 ARG A N 1
ATOM 959 C CA . ARG A 1 115 ? 12.210 1.737 16.234 1.00 94.56 115 ARG A CA 1
ATOM 960 C C . ARG A 1 115 ? 11.327 2.216 15.095 1.00 94.56 115 ARG A C 1
ATOM 962 O O . ARG A 1 115 ? 11.439 3.369 14.717 1.00 94.56 115 ARG A O 1
ATOM 969 N N . PHE A 1 116 ? 10.435 1.373 14.594 1.00 94.62 116 PHE A N 1
ATOM 970 C CA . PHE A 1 116 ? 9.611 1.709 13.446 1.00 94.62 116 PHE A CA 1
ATOM 971 C C . PHE A 1 116 ? 8.601 2.828 13.742 1.00 94.62 116 PHE A C 1
ATOM 973 O O . PHE A 1 116 ? 8.497 3.784 12.981 1.00 94.62 116 PHE A O 1
ATOM 980 N N . VAL A 1 117 ? 7.904 2.756 14.879 1.00 96.06 117 VAL A N 1
ATOM 981 C CA . VAL A 1 117 ? 6.910 3.764 15.283 1.00 96.06 117 VAL A CA 1
ATOM 982 C C . VAL A 1 117 ? 7.566 5.113 15.598 1.00 96.06 117 VAL A C 1
ATOM 984 O O . VAL A 1 117 ? 7.036 6.160 15.235 1.00 96.06 117 VAL A O 1
ATOM 987 N N . PHE A 1 118 ? 8.733 5.113 16.246 1.00 96.31 118 PHE A N 1
ATOM 988 C CA . PHE A 1 118 ? 9.390 6.343 16.701 1.00 96.31 118 PHE A CA 1
ATOM 989 C C . PHE A 1 118 ? 10.495 6.860 15.763 1.00 96.31 118 PHE A C 1
ATOM 991 O O . PHE A 1 118 ? 11.024 7.951 16.005 1.00 96.31 118 PHE A O 1
ATOM 998 N N . GLN A 1 119 ? 10.850 6.132 14.697 1.00 94.06 119 GLN A N 1
ATOM 999 C CA . GLN A 1 119 ? 11.853 6.563 13.716 1.00 94.06 119 GLN A CA 1
ATOM 1000 C C . GLN A 1 119 ? 11.459 7.889 13.052 1.00 94.06 119 GLN A C 1
ATOM 1002 O O . GLN A 1 119 ? 12.275 8.819 13.121 1.00 94.06 119 GLN A O 1
ATOM 1007 N N . PRO A 1 120 ? 10.253 8.039 12.461 1.00 93.75 120 PRO A N 1
ATOM 1008 C CA . PRO A 1 120 ? 9.936 9.222 11.675 1.00 93.75 120 PRO A CA 1
ATOM 1009 C C . PRO A 1 120 ? 9.843 10.441 12.580 1.00 93.75 120 PRO A C 1
ATOM 1011 O O . PRO A 1 120 ? 8.968 10.539 13.444 1.00 93.75 120 PRO A O 1
ATOM 1014 N N . ALA A 1 121 ? 10.758 11.392 12.380 1.00 91.06 121 ALA A N 1
ATOM 1015 C CA . ALA A 1 121 ? 10.821 12.592 13.206 1.00 91.06 121 ALA A CA 1
ATOM 1016 C C . ALA A 1 121 ? 9.489 13.350 13.184 1.00 91.06 121 ALA A C 1
ATOM 1018 O O . ALA A 1 121 ? 9.079 13.862 14.221 1.00 91.06 121 ALA A O 1
ATOM 1019 N N . ALA A 1 122 ? 8.806 13.354 12.033 1.00 91.88 122 ALA A N 1
ATOM 1020 C CA . ALA A 1 122 ? 7.555 14.064 11.793 1.00 91.88 122 ALA A CA 1
ATOM 1021 C C . ALA A 1 122 ? 6.359 13.577 12.632 1.00 91.88 122 ALA A C 1
ATOM 1023 O O . ALA A 1 122 ? 5.391 14.318 12.759 1.00 91.88 122 ALA A O 1
ATOM 1024 N N . THR A 1 123 ? 6.394 12.364 13.188 1.00 95.19 123 THR A N 1
ATOM 1025 C CA . THR A 1 123 ? 5.242 11.783 13.909 1.00 95.19 123 THR A CA 1
ATOM 1026 C C . THR A 1 123 ? 5.609 11.247 15.291 1.00 95.19 123 THR A C 1
ATOM 1028 O O . THR A 1 123 ? 4.802 10.585 15.943 1.00 95.19 123 THR A O 1
ATOM 1031 N N . ARG A 1 124 ? 6.850 11.453 15.740 1.00 95.62 124 ARG A N 1
ATOM 1032 C CA . ARG A 1 124 ? 7.378 10.844 16.966 1.00 95.62 124 ARG A CA 1
ATOM 1033 C C . ARG A 1 124 ? 6.633 11.333 18.207 1.00 95.62 124 ARG A C 1
ATOM 1035 O O . ARG A 1 124 ? 6.368 10.530 19.104 1.00 95.62 124 ARG A O 1
ATOM 1042 N N . VAL A 1 125 ? 6.307 12.626 18.270 1.00 97.50 125 VAL A N 1
ATOM 1043 C CA . VAL A 1 125 ? 5.594 13.215 19.413 1.00 97.50 125 VAL A CA 1
ATOM 1044 C C . VAL A 1 125 ? 4.164 12.695 19.453 1.00 97.50 125 VAL A C 1
ATOM 1046 O O . VAL A 1 125 ? 3.712 12.270 20.517 1.00 97.50 125 VAL A O 1
ATOM 1049 N N . PHE A 1 126 ? 3.486 12.628 18.304 1.00 97.81 126 PHE A N 1
ATOM 1050 C CA . PHE A 1 126 ? 2.173 12.000 18.191 1.00 97.81 126 PHE A CA 1
ATOM 1051 C C . PHE A 1 126 ? 2.162 10.587 18.791 1.00 97.81 126 PHE A C 1
ATOM 1053 O O . PHE A 1 126 ? 1.337 10.302 19.660 1.00 97.81 126 PHE A O 1
ATOM 1060 N N . TRP A 1 127 ? 3.103 9.718 18.409 1.00 97.81 127 TRP A N 1
ATOM 1061 C CA . TRP A 1 127 ? 3.149 8.349 18.933 1.00 97.81 127 TRP A CA 1
ATOM 1062 C C . TRP A 1 127 ? 3.446 8.283 20.431 1.00 97.81 127 TRP A C 1
ATOM 1064 O O . TRP A 1 127 ? 2.845 7.471 21.136 1.00 97.81 127 TRP A O 1
ATOM 1074 N N . ALA A 1 128 ? 4.315 9.160 20.943 1.00 98.19 128 ALA A N 1
ATOM 1075 C CA . ALA A 1 128 ? 4.610 9.224 22.375 1.00 98.19 128 ALA A CA 1
ATOM 1076 C C . ALA A 1 128 ? 3.352 9.586 23.176 1.00 98.19 128 ALA A C 1
ATOM 1078 O O . ALA A 1 128 ? 3.048 8.946 24.184 1.00 98.19 128 ALA A O 1
ATOM 1079 N N . VAL A 1 129 ? 2.575 10.552 22.679 1.00 98.38 129 VAL A N 1
ATOM 1080 C CA . VAL A 1 129 ? 1.283 10.935 23.254 1.00 98.38 129 VAL A CA 1
ATOM 1081 C C . VAL A 1 129 ? 0.305 9.757 23.257 1.00 98.38 129 VAL A C 1
ATOM 1083 O O . VAL A 1 129 ? -0.281 9.471 24.302 1.00 98.38 129 VAL A O 1
ATOM 1086 N N . GLN A 1 130 ? 0.157 9.035 22.138 1.00 98.12 130 GLN A N 1
ATOM 1087 C CA . GLN A 1 130 ? -0.742 7.873 22.078 1.00 98.12 130 GLN A CA 1
ATOM 1088 C C . GLN A 1 130 ? -0.362 6.811 23.120 1.00 98.12 130 GLN A C 1
ATOM 1090 O O . GLN A 1 130 ? -1.226 6.329 23.852 1.00 98.12 130 GLN A O 1
ATOM 1095 N N . VAL A 1 131 ? 0.930 6.487 23.243 1.00 97.81 131 VAL A N 1
ATOM 1096 C CA . VAL A 1 131 ? 1.424 5.507 24.223 1.00 97.81 131 VAL A CA 1
ATOM 1097 C C . VAL A 1 131 ? 1.129 5.953 25.656 1.00 97.81 131 VAL A C 1
ATOM 1099 O O . VAL A 1 131 ? 0.600 5.162 26.434 1.00 97.81 131 VAL A O 1
ATOM 1102 N N . VAL A 1 132 ? 1.399 7.214 26.008 1.00 98.19 132 VAL A N 1
ATOM 1103 C CA . VAL A 1 132 ? 1.128 7.745 27.357 1.00 98.19 132 VAL A CA 1
ATOM 1104 C C . VAL A 1 132 ? -0.363 7.683 27.693 1.00 98.19 132 VAL A C 1
ATOM 1106 O O . VAL A 1 132 ? -0.722 7.246 28.790 1.00 98.19 132 VAL A O 1
ATOM 1109 N N . LEU A 1 133 ? -1.242 8.069 26.764 1.00 98.25 133 LEU A N 1
ATOM 1110 C CA . LEU A 1 133 ? -2.691 8.033 26.983 1.00 98.25 133 LEU A CA 1
ATOM 1111 C C . LEU A 1 133 ? -3.199 6.594 27.154 1.00 98.25 133 LEU A C 1
ATOM 1113 O O . LEU A 1 133 ? -3.942 6.309 28.096 1.00 98.25 133 LE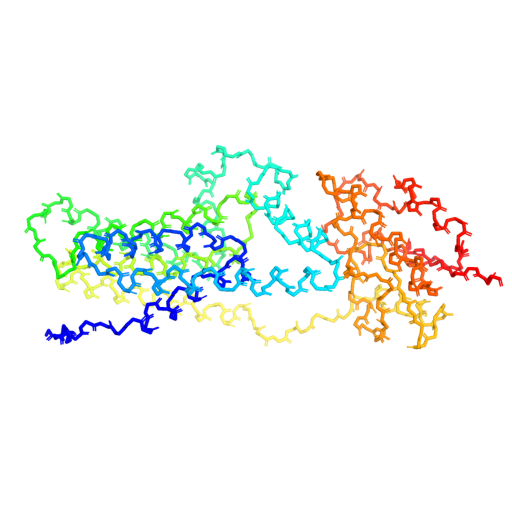U A O 1
ATOM 1117 N N . ILE A 1 134 ? -2.762 5.675 26.290 1.00 97.88 134 ILE A N 1
ATOM 1118 C CA . ILE A 1 134 ? -3.156 4.262 26.352 1.00 97.88 134 ILE A CA 1
ATOM 1119 C C . ILE A 1 134 ? -2.664 3.625 27.656 1.00 97.88 134 ILE A C 1
ATOM 1121 O O . ILE A 1 134 ? -3.471 3.056 28.391 1.00 97.88 134 ILE A O 1
ATOM 1125 N N . LEU A 1 135 ? -1.375 3.760 27.994 1.00 97.50 135 LEU A N 1
ATOM 1126 C CA . LEU A 1 135 ? -0.803 3.184 29.216 1.00 97.50 135 LEU A CA 1
ATOM 1127 C C . LEU A 1 135 ? -1.479 3.731 30.472 1.00 97.50 135 LEU A C 1
ATOM 1129 O O . LEU A 1 135 ? -1.850 2.958 31.355 1.00 97.50 135 LEU A O 1
ATOM 1133 N N . THR A 1 136 ? -1.708 5.045 30.537 1.00 97.12 136 THR A N 1
ATOM 1134 C CA . THR A 1 136 ? -2.436 5.647 31.661 1.00 97.12 136 THR A CA 1
ATOM 1135 C C . THR A 1 136 ? -3.836 5.049 31.785 1.00 97.12 136 THR A C 1
ATOM 1137 O O . THR A 1 136 ? -4.278 4.738 32.890 1.00 97.12 136 THR A O 1
ATOM 1140 N N . GLY A 1 137 ? -4.536 4.851 30.664 1.00 95.81 137 GLY A N 1
ATOM 1141 C CA . GLY A 1 137 ? -5.899 4.315 30.669 1.00 95.81 137 GLY A CA 1
ATOM 1142 C C . GLY A 1 137 ? -5.944 2.862 31.111 1.00 95.81 137 GLY A C 1
ATOM 1143 O O . GLY A 1 137 ? -6.791 2.498 31.924 1.00 95.81 137 GLY A O 1
ATOM 1144 N N . VAL A 1 138 ? -4.984 2.056 30.652 1.00 95.44 138 VAL A N 1
ATOM 1145 C CA . VAL A 1 138 ? -4.807 0.667 31.090 1.00 95.44 138 VAL A CA 1
ATOM 1146 C C . VAL A 1 138 ? -4.518 0.605 32.590 1.00 95.44 138 VAL A C 1
ATOM 1148 O O . VAL A 1 138 ? -5.186 -0.140 33.301 1.00 95.44 138 VAL A O 1
ATOM 1151 N N . VAL A 1 139 ? -3.597 1.424 33.108 1.00 96.50 139 VAL A N 1
ATOM 1152 C CA . VAL A 1 139 ? -3.292 1.472 34.550 1.00 96.50 139 VAL A CA 1
ATOM 1153 C C . VAL A 1 139 ? -4.528 1.854 35.371 1.00 96.50 139 VAL A C 1
ATOM 1155 O O . VAL A 1 139 ? -4.796 1.233 36.398 1.00 96.50 139 VAL A O 1
ATOM 1158 N N . GLN A 1 140 ? -5.312 2.839 34.924 1.00 94.38 140 GLN A N 1
ATOM 1159 C CA . GLN A 1 140 ? -6.544 3.242 35.614 1.00 94.38 140 GLN A CA 1
ATOM 1160 C C . GLN A 1 140 ? -7.625 2.156 35.563 1.00 94.38 140 GLN A C 1
ATOM 1162 O O . GLN A 1 140 ? -8.287 1.909 36.569 1.00 94.38 140 GLN A O 1
ATOM 1167 N N . PHE A 1 141 ? -7.777 1.474 34.425 1.00 92.88 141 PHE A N 1
ATOM 1168 C CA . PHE A 1 141 ? -8.679 0.331 34.288 1.00 92.88 141 PHE A CA 1
ATOM 1169 C C . PHE A 1 141 ? -8.304 -0.807 35.247 1.00 92.88 141 PHE A C 1
ATOM 1171 O O . PHE A 1 141 ? -9.175 -1.330 35.937 1.00 92.88 141 PHE A O 1
ATOM 1178 N N . LEU A 1 142 ? -7.014 -1.150 35.338 1.00 93.56 142 LEU A N 1
ATOM 1179 C CA . LEU A 1 142 ? -6.524 -2.207 36.228 1.00 93.56 142 LEU A CA 1
ATOM 1180 C C . LEU A 1 142 ? -6.682 -1.848 37.712 1.00 93.56 142 LEU A C 1
ATOM 1182 O O . LEU A 1 142 ? -6.982 -2.723 38.518 1.00 93.56 142 LEU A O 1
ATOM 1186 N N . ARG A 1 143 ? -6.514 -0.571 38.081 1.00 93.94 143 ARG A N 1
ATOM 1187 C CA . ARG A 1 143 ? -6.724 -0.098 39.462 1.00 93.94 143 ARG A CA 1
ATOM 1188 C C . ARG A 1 143 ? -8.199 -0.031 39.851 1.00 93.94 143 ARG A C 1
ATOM 1190 O O . ARG A 1 143 ? -8.533 -0.279 41.004 1.00 93.94 143 ARG A O 1
ATOM 1197 N N . PHE A 1 144 ? -9.076 0.306 38.906 1.00 91.31 144 PHE A N 1
ATOM 1198 C CA . PHE A 1 144 ? -10.498 0.533 39.165 1.00 91.31 144 PHE A CA 1
ATOM 1199 C C . PHE A 1 144 ? -11.399 -0.221 38.170 1.00 91.31 144 PHE A C 1
ATOM 1201 O O . PHE A 1 144 ? -12.193 0.405 37.459 1.00 91.31 144 PHE A O 1
ATOM 1208 N N . PRO A 1 145 ? -11.356 -1.567 38.135 1.00 84.50 145 PRO A N 1
ATOM 1209 C CA . PRO A 1 145 ? -12.079 -2.365 37.137 1.00 84.50 145 PRO A CA 1
ATOM 1210 C C . PRO A 1 145 ? -13.606 -2.280 37.281 1.00 84.50 145 PRO A C 1
ATOM 1212 O O . PRO A 1 145 ? -14.341 -2.531 36.325 1.00 84.50 145 PRO A O 1
ATOM 1215 N N . ALA A 1 146 ? -14.098 -1.905 38.469 1.00 84.69 146 ALA A N 1
ATOM 1216 C CA . ALA A 1 146 ? -15.518 -1.696 38.745 1.00 84.69 146 ALA A CA 1
ATOM 1217 C C . ALA A 1 146 ? -16.066 -0.379 38.164 1.00 84.69 146 ALA A C 1
ATOM 1219 O O . ALA A 1 146 ? -17.284 -0.180 38.125 1.00 84.69 146 ALA A O 1
ATOM 1220 N N . ARG A 1 147 ? -15.193 0.530 37.702 1.00 84.06 147 ARG A N 1
ATOM 1221 C CA . ARG A 1 147 ? -15.613 1.800 37.115 1.00 84.06 147 ARG A CA 1
ATOM 1222 C C . ARG A 1 147 ? -16.361 1.538 35.811 1.00 84.06 147 ARG A C 1
ATOM 1224 O O . ARG A 1 147 ? -15.787 1.093 34.820 1.00 84.06 147 ARG A O 1
ATOM 1231 N N . ARG A 1 148 ? -17.659 1.839 35.806 1.00 81.19 148 ARG A N 1
ATOM 1232 C CA . ARG A 1 148 ? -18.490 1.716 34.607 1.00 81.19 148 ARG A CA 1
ATOM 1233 C C . ARG A 1 148 ? -18.152 2.839 33.631 1.00 81.19 148 ARG A C 1
ATOM 1235 O O . ARG A 1 148 ? -18.249 4.015 33.975 1.00 81.19 148 ARG A O 1
ATOM 1242 N N . VAL A 1 149 ? -17.781 2.461 32.414 1.00 86.75 149 VAL A N 1
ATOM 1243 C CA . VAL A 1 149 ? -17.662 3.370 31.269 1.00 86.75 149 VAL A CA 1
ATOM 1244 C C . VAL A 1 149 ? -18.882 3.219 30.364 1.00 86.75 149 VAL A C 1
ATOM 1246 O O . VAL A 1 149 ? -19.550 2.187 30.370 1.00 86.75 149 VAL A O 1
ATOM 1249 N N . VAL A 1 150 ? -19.178 4.260 29.586 1.00 86.94 150 VAL A N 1
ATOM 1250 C CA . VAL A 1 150 ? -20.351 4.306 28.690 1.00 86.94 150 VAL A CA 1
ATOM 1251 C C . VAL A 1 150 ? -20.223 3.318 27.518 1.00 86.94 150 VAL A C 1
ATOM 1253 O O . VAL A 1 150 ? -21.224 2.896 26.947 1.00 86.94 150 VAL A O 1
ATOM 1256 N N . VAL A 1 151 ? -18.997 2.927 27.161 1.00 86.62 151 VAL A N 1
ATOM 1257 C CA . VAL A 1 151 ? -18.708 2.054 26.015 1.00 86.62 151 VAL A CA 1
ATOM 1258 C C . VAL A 1 151 ? -18.743 0.582 26.430 1.00 86.62 151 VAL A C 1
ATOM 1260 O O . VAL A 1 151 ? -18.170 0.192 27.446 1.00 86.62 151 VAL A O 1
ATOM 1263 N N . SER A 1 152 ? -19.397 -0.258 25.624 1.00 88.12 152 SER A N 1
ATOM 1264 C CA . SER A 1 152 ? -19.474 -1.697 25.887 1.00 88.12 152 SER A CA 1
ATOM 1265 C C . SER A 1 152 ? -18.107 -2.384 25.752 1.00 88.12 152 SER A C 1
ATOM 1267 O O . SER A 1 152 ? -17.262 -1.992 24.944 1.00 88.12 152 SER A O 1
ATOM 1269 N N . ARG A 1 153 ? -17.902 -3.478 26.502 1.00 88.88 153 ARG A N 1
ATOM 1270 C CA . ARG A 1 153 ? -16.667 -4.282 26.425 1.00 88.88 153 ARG A CA 1
ATOM 1271 C C . ARG A 1 153 ? -16.399 -4.817 25.015 1.00 88.88 153 ARG A C 1
ATOM 1273 O O . ARG A 1 153 ? -15.246 -4.891 24.613 1.00 88.88 153 ARG A O 1
ATOM 1280 N N . SER A 1 154 ? -17.445 -5.146 24.255 1.00 89.94 154 SER A N 1
ATOM 1281 C CA . SER A 1 154 ? -17.314 -5.614 22.870 1.00 89.94 154 SER A CA 1
ATOM 1282 C C . SER A 1 154 ? -16.761 -4.532 21.942 1.00 89.94 154 SER A C 1
ATOM 1284 O O . SER A 1 154 ? -15.903 -4.828 21.121 1.00 89.94 154 SER A O 1
ATOM 1286 N N . VAL A 1 155 ? -17.195 -3.277 22.098 1.00 90.81 155 VAL A N 1
ATOM 1287 C CA . VAL A 1 155 ? -16.680 -2.148 21.302 1.00 90.81 155 VAL A CA 1
ATOM 1288 C C . VAL A 1 155 ? -15.239 -1.807 21.693 1.00 90.81 155 VAL A C 1
ATOM 1290 O O . VAL A 1 155 ? -14.416 -1.541 20.822 1.00 90.81 155 VAL A O 1
ATOM 1293 N N . MET A 1 156 ? -14.900 -1.891 22.983 1.00 91.94 156 MET A N 1
ATOM 1294 C CA . MET A 1 156 ? -13.507 -1.786 23.432 1.00 91.94 156 MET A CA 1
ATOM 1295 C C . MET A 1 156 ? -12.638 -2.896 22.820 1.00 91.94 156 MET A C 1
ATOM 1297 O O . MET A 1 156 ? -11.564 -2.624 22.292 1.00 91.94 156 MET A O 1
ATOM 1301 N N . GLY A 1 157 ? -13.127 -4.140 22.845 1.00 93.56 157 GLY A N 1
ATOM 1302 C CA . GLY A 1 157 ? -12.460 -5.284 22.223 1.00 93.56 157 GLY A CA 1
ATOM 1303 C C . GLY A 1 157 ? -12.262 -5.101 20.719 1.00 93.56 157 GLY A C 1
ATOM 1304 O O . GLY A 1 157 ? -11.191 -5.420 20.212 1.00 93.56 157 GLY A O 1
ATOM 1305 N N . LEU A 1 158 ? -13.240 -4.514 20.018 1.00 95.38 158 LEU A N 1
ATOM 1306 C CA . LEU A 1 158 ? -13.101 -4.151 18.608 1.00 95.38 158 LEU A CA 1
ATOM 1307 C C . LEU A 1 158 ? -11.988 -3.120 18.394 1.00 95.38 158 LEU A C 1
ATOM 1309 O O . LEU A 1 158 ? -11.157 -3.317 17.516 1.00 95.38 158 LEU A O 1
ATOM 1313 N N . ALA A 1 159 ? -11.941 -2.047 19.189 1.00 96.19 159 ALA A N 1
ATOM 1314 C CA . ALA A 1 159 ? -10.897 -1.028 19.061 1.00 96.19 159 ALA A CA 1
ATOM 1315 C C . ALA A 1 159 ? -9.494 -1.606 19.290 1.00 96.19 159 ALA A C 1
ATOM 1317 O O . ALA A 1 159 ? -8.580 -1.318 18.520 1.00 96.19 159 ALA A O 1
ATOM 1318 N N . VAL A 1 160 ? -9.337 -2.471 20.299 1.00 96.69 160 VAL A N 1
ATOM 1319 C CA . VAL A 1 160 ? -8.086 -3.205 20.536 1.00 96.69 160 VAL A CA 1
ATOM 1320 C C . VAL A 1 160 ? -7.761 -4.115 19.352 1.00 96.69 160 VAL A C 1
ATOM 1322 O O . VAL A 1 160 ? -6.647 -4.068 18.842 1.00 96.69 160 VAL A O 1
ATOM 1325 N N . GLY A 1 161 ? -8.727 -4.904 18.873 1.00 97.25 161 GLY A N 1
ATOM 1326 C CA . GLY A 1 161 ? -8.539 -5.806 17.736 1.00 97.25 161 GLY A CA 1
ATOM 1327 C C . GLY A 1 161 ? -8.117 -5.069 16.464 1.00 97.25 161 GLY A C 1
ATOM 1328 O O . GLY A 1 161 ? -7.149 -5.461 15.818 1.00 97.25 161 GLY A O 1
ATOM 1329 N N . VAL A 1 162 ? -8.781 -3.957 16.138 1.00 97.38 162 VAL A N 1
ATOM 1330 C CA . VAL A 1 162 ? -8.427 -3.114 14.989 1.00 97.38 162 VAL A CA 1
ATOM 1331 C C . VAL A 1 162 ? -7.038 -2.503 15.171 1.00 97.38 162 VAL A C 1
ATOM 1333 O O . VAL A 1 162 ? -6.251 -2.546 14.231 1.00 97.38 162 VAL A O 1
ATOM 1336 N N . ALA A 1 163 ? -6.687 -1.991 16.355 1.00 97.50 163 ALA A N 1
ATOM 1337 C CA . ALA A 1 163 ? -5.354 -1.440 16.614 1.00 97.50 163 ALA A CA 1
ATOM 1338 C C . ALA A 1 163 ? -4.243 -2.495 16.475 1.00 97.50 163 ALA A C 1
ATOM 1340 O O . ALA A 1 163 ? -3.238 -2.241 15.811 1.00 97.50 163 ALA A O 1
ATOM 1341 N N . LEU A 1 164 ? -4.439 -3.695 17.032 1.00 97.31 164 LEU A N 1
ATOM 1342 C CA . LEU A 1 164 ? -3.484 -4.802 16.925 1.00 97.31 164 LEU A CA 1
ATOM 1343 C C . LEU A 1 164 ? -3.309 -5.265 15.479 1.00 97.31 164 LEU A C 1
ATOM 1345 O O . LEU A 1 164 ? -2.187 -5.478 15.026 1.00 97.31 164 LEU A O 1
ATOM 1349 N N . VAL A 1 165 ? -4.404 -5.387 14.732 1.00 97.38 165 VAL A N 1
ATOM 1350 C CA . VAL A 1 165 ? -4.341 -5.832 13.339 1.00 97.38 165 VAL A CA 1
ATOM 1351 C C . VAL A 1 165 ? -3.819 -4.737 12.403 1.00 97.38 165 VAL A C 1
ATOM 1353 O O . VAL A 1 165 ? -3.163 -5.038 11.408 1.00 97.38 165 VAL A O 1
ATOM 1356 N N . SER A 1 166 ? -4.010 -3.467 12.754 1.00 96.94 166 SER A N 1
ATOM 1357 C CA . SER A 1 166 ? -3.360 -2.346 12.068 1.00 96.94 166 SER A CA 1
ATOM 1358 C C . SER A 1 166 ? -1.853 -2.356 12.315 1.00 96.94 166 SER A C 1
ATOM 1360 O O . SER A 1 166 ? -1.081 -2.209 11.373 1.00 96.94 166 SER A O 1
ATOM 1362 N N . LEU A 1 167 ? -1.415 -2.622 13.551 1.00 96.50 167 LEU A N 1
ATOM 1363 C CA . LEU A 1 167 ? 0.003 -2.806 13.867 1.00 96.50 167 LEU A CA 1
ATOM 1364 C C . LEU A 1 167 ? 0.588 -3.989 13.090 1.00 96.50 167 LEU A C 1
ATOM 1366 O O . LEU A 1 167 ? 1.666 -3.877 12.510 1.00 96.50 167 LEU A O 1
ATOM 1370 N N . TYR A 1 168 ? -0.155 -5.093 13.008 1.00 95.81 168 TYR A N 1
ATOM 1371 C CA . TYR A 1 168 ? 0.213 -6.232 12.178 1.00 95.81 168 TYR A CA 1
ATOM 1372 C C . TYR A 1 168 ? 0.383 -5.845 10.705 1.00 95.81 168 TYR A C 1
ATOM 1374 O O . TYR A 1 168 ? 1.441 -6.097 10.139 1.00 95.81 168 TYR A O 1
ATOM 1382 N N . ALA A 1 169 ? -0.604 -5.180 10.100 1.00 94.12 169 ALA A N 1
ATOM 1383 C CA . ALA A 1 169 ? -0.571 -4.774 8.693 1.00 94.12 169 ALA A CA 1
ATOM 1384 C C . ALA A 1 169 ? 0.641 -3.893 8.351 1.00 94.12 169 ALA A C 1
ATOM 1386 O O . ALA A 1 169 ? 1.196 -3.974 7.255 1.00 94.12 169 ALA A O 1
ATOM 1387 N N . VAL A 1 170 ? 1.057 -3.068 9.307 1.00 94.12 170 VAL A N 1
ATOM 1388 C CA . VAL A 1 170 ? 2.196 -2.163 9.187 1.00 94.12 170 VAL A CA 1
ATOM 1389 C C . VAL A 1 170 ? 3.541 -2.893 9.255 1.00 94.12 170 VAL A C 1
ATOM 1391 O O . VAL A 1 170 ? 4.466 -2.547 8.524 1.00 94.12 170 VAL A O 1
ATOM 1394 N N . LEU A 1 171 ? 3.656 -3.911 10.107 1.00 94.25 171 LEU A N 1
ATOM 1395 C CA . LEU A 1 171 ? 4.908 -4.641 10.340 1.00 94.25 171 LEU A CA 1
ATOM 1396 C C . LEU A 1 171 ? 5.082 -5.847 9.415 1.00 94.25 171 LEU A C 1
ATOM 1398 O O . LEU A 1 171 ? 6.212 -6.241 9.124 1.00 94.25 171 LEU A O 1
ATOM 1402 N N . GLN A 1 172 ? 3.977 -6.438 8.953 1.00 93.94 172 GLN A N 1
ATOM 1403 C CA . GLN A 1 172 ? 3.966 -7.726 8.262 1.00 93.94 172 GLN A CA 1
ATOM 1404 C C . GLN A 1 172 ? 4.819 -7.719 6.994 1.00 93.94 172 GLN A C 1
ATOM 1406 O O . GLN A 1 172 ? 5.447 -8.732 6.722 1.00 93.94 172 GLN A O 1
ATOM 1411 N N . ALA A 1 173 ? 4.937 -6.599 6.274 1.00 90.69 173 ALA A N 1
ATOM 1412 C CA . ALA A 1 173 ? 5.788 -6.503 5.082 1.00 90.69 173 ALA A CA 1
ATOM 1413 C C . ALA A 1 173 ? 7.296 -6.557 5.396 1.00 90.69 173 ALA A C 1
ATOM 1415 O O . ALA A 1 173 ? 8.103 -6.831 4.512 1.00 90.69 173 ALA A O 1
ATOM 1416 N N . GLY A 1 174 ? 7.698 -6.275 6.640 1.00 90.56 174 GLY A N 1
ATOM 1417 C CA . GLY A 1 174 ? 9.102 -6.242 7.055 1.00 90.56 174 GLY A CA 1
ATOM 1418 C C . GLY A 1 174 ? 9.938 -5.157 6.369 1.00 90.56 174 GLY A C 1
ATOM 1419 O O . GLY A 1 174 ? 11.164 -5.249 6.377 1.00 90.56 174 GLY A O 1
ATOM 1420 N N . ASN A 1 175 ? 9.290 -4.162 5.761 1.00 88.31 175 ASN A N 1
ATOM 1421 C CA . ASN A 1 175 ? 9.918 -3.011 5.126 1.00 88.31 175 ASN A CA 1
ATOM 1422 C C . ASN A 1 175 ? 9.452 -1.741 5.856 1.00 88.31 175 ASN A C 1
ATOM 1424 O O . ASN A 1 175 ? 8.260 -1.428 5.798 1.00 88.31 175 ASN A O 1
ATOM 1428 N N . PRO A 1 176 ? 10.346 -1.029 6.567 1.00 87.12 176 PRO A N 1
ATOM 1429 C CA . PRO A 1 176 ? 9.969 0.071 7.445 1.00 87.12 176 PRO A CA 1
ATOM 1430 C C . PRO A 1 176 ? 9.742 1.369 6.657 1.00 87.12 176 PRO A C 1
ATOM 1432 O O . PRO A 1 176 ? 10.502 2.324 6.783 1.00 87.12 176 PRO A O 1
ATOM 1435 N N . PHE A 1 177 ? 8.690 1.422 5.840 1.00 90.19 177 PHE A N 1
ATOM 1436 C CA . PHE A 1 177 ? 8.300 2.659 5.170 1.00 90.19 177 PHE A CA 1
ATOM 1437 C C . PHE A 1 177 ? 7.403 3.514 6.066 1.00 90.19 177 PHE A C 1
ATOM 1439 O O . PHE A 1 177 ? 6.309 3.088 6.431 1.00 90.19 177 PHE A O 1
ATOM 1446 N N . ASP A 1 178 ? 7.815 4.753 6.340 1.00 92.12 178 ASP A N 1
ATOM 1447 C CA . ASP A 1 178 ? 7.114 5.694 7.228 1.00 92.12 178 ASP A CA 1
ATOM 1448 C C . ASP A 1 178 ? 5.614 5.831 6.911 1.00 92.12 178 ASP A C 1
ATOM 1450 O O . ASP A 1 178 ? 4.775 5.873 7.808 1.00 92.12 178 ASP A O 1
ATOM 1454 N N . HIS A 1 179 ? 5.243 5.824 5.626 1.00 91.75 179 HIS A N 1
ATOM 1455 C CA . HIS A 1 179 ? 3.851 5.966 5.194 1.00 91.75 179 HIS A CA 1
ATOM 1456 C C . HIS A 1 179 ? 2.955 4.764 5.554 1.00 91.75 179 HIS A C 1
ATOM 1458 O O . HIS A 1 179 ? 1.734 4.857 5.438 1.00 91.75 179 HIS A O 1
ATOM 1464 N N . TYR A 1 180 ? 3.509 3.630 5.997 1.00 94.06 180 TYR A N 1
ATOM 1465 C CA . TYR A 1 180 ? 2.699 2.534 6.539 1.00 94.06 180 TYR A CA 1
ATOM 1466 C C . TYR A 1 180 ? 2.050 2.922 7.867 1.00 94.06 180 TYR A C 1
ATOM 1468 O O . TYR A 1 180 ? 0.932 2.489 8.138 1.00 94.06 180 TYR A O 1
ATOM 1476 N N . LEU A 1 181 ? 2.668 3.817 8.645 1.00 95.19 181 LEU A N 1
ATOM 1477 C CA . LEU A 1 181 ? 2.112 4.303 9.910 1.00 95.19 181 LEU A CA 1
ATOM 1478 C C . LEU A 1 181 ? 0.734 4.963 9.757 1.00 95.19 181 LEU A C 1
ATOM 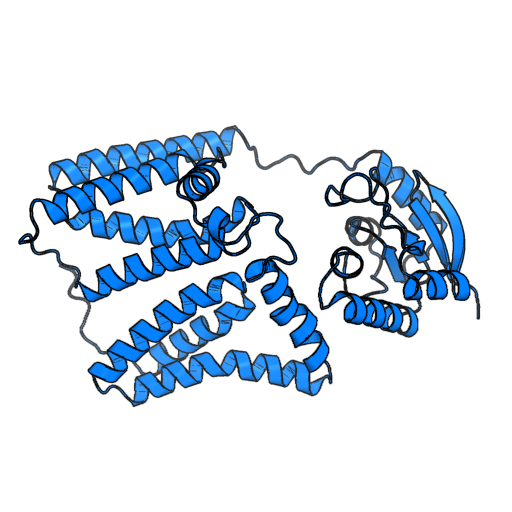1480 O O . LEU A 1 181 ? -0.008 5.020 10.735 1.00 95.19 181 LEU A O 1
ATOM 1484 N N . LEU A 1 182 ? 0.345 5.385 8.545 1.00 94.38 182 LEU A N 1
ATOM 1485 C CA . LEU A 1 182 ? -1.001 5.886 8.237 1.00 94.38 182 LEU A CA 1
ATOM 1486 C C . LEU A 1 182 ? -2.117 4.917 8.658 1.00 94.38 182 LEU A C 1
ATOM 1488 O O . LEU A 1 182 ? -3.193 5.366 9.046 1.00 94.38 182 LEU A O 1
ATOM 1492 N N . PHE A 1 183 ? -1.859 3.605 8.666 1.00 95.50 183 PHE A N 1
ATOM 1493 C CA . PHE A 1 183 ? -2.826 2.616 9.149 1.00 95.50 183 PHE A CA 1
ATOM 1494 C C . PHE A 1 183 ? -3.034 2.634 10.663 1.00 95.50 183 PHE A C 1
ATOM 1496 O O . PHE A 1 183 ? -4.050 2.142 11.138 1.00 95.50 183 PHE A O 1
ATOM 1503 N N . LEU A 1 184 ? -2.100 3.195 11.432 1.00 96.56 184 LEU A N 1
ATOM 1504 C CA . LEU A 1 184 ? -2.161 3.205 12.891 1.00 96.56 184 LEU A CA 1
ATOM 1505 C C . LEU A 1 184 ? -2.807 4.465 13.469 1.00 96.56 184 LEU A C 1
ATOM 1507 O O . LEU A 1 184 ? -3.328 4.387 14.576 1.00 96.56 184 LEU A O 1
ATOM 1511 N N . PHE A 1 185 ? -2.824 5.590 12.743 1.00 96.38 185 PHE A N 1
ATOM 1512 C CA . PHE A 1 185 ? -3.287 6.881 13.276 1.00 96.38 185 PHE A CA 1
ATOM 1513 C C . PHE A 1 185 ? -4.713 6.825 13.832 1.00 96.38 185 PHE A C 1
ATOM 1515 O O . PHE A 1 185 ? -4.952 7.178 14.987 1.00 96.38 185 PHE A O 1
ATOM 1522 N N . VAL A 1 186 ? -5.674 6.381 13.019 1.00 96.56 186 VAL A N 1
ATOM 1523 C CA . VAL A 1 186 ? -7.082 6.331 13.438 1.00 96.56 186 VAL A CA 1
ATOM 1524 C C . VAL A 1 186 ? -7.295 5.273 14.530 1.00 96.56 186 VAL A C 1
ATOM 1526 O O . VAL A 1 186 ? -7.842 5.626 15.578 1.00 96.56 186 VAL A O 1
ATOM 1529 N N . PRO A 1 187 ? -6.829 4.016 14.374 1.00 97.44 187 PRO A N 1
ATOM 1530 C CA . PRO A 1 187 ? -6.967 3.007 15.424 1.00 97.44 187 PRO A CA 1
ATOM 1531 C C . PRO A 1 187 ? -6.339 3.411 16.761 1.00 97.44 187 PRO A C 1
ATOM 1533 O O . PRO A 1 187 ? -6.945 3.171 17.805 1.00 97.44 187 PRO A O 1
ATOM 1536 N N . SER A 1 188 ? -5.168 4.060 16.756 1.00 97.56 188 SER A N 1
ATOM 1537 C CA . SER A 1 188 ? -4.514 4.497 17.993 1.00 97.56 188 SER A CA 1
ATOM 1538 C C . SER A 1 188 ? -5.290 5.605 18.692 1.00 97.56 188 SER A C 1
ATOM 1540 O O . SER A 1 188 ? -5.459 5.537 19.904 1.00 97.56 188 SER A O 1
ATOM 1542 N N . VAL A 1 189 ? -5.814 6.585 17.945 1.00 97.56 189 VAL A N 1
ATOM 1543 C CA . VAL A 1 189 ? -6.610 7.686 18.516 1.00 97.56 189 VAL A CA 1
ATOM 1544 C C . VAL A 1 189 ? -7.917 7.164 19.107 1.00 97.56 189 VAL A C 1
ATOM 1546 O O . VAL A 1 189 ? -8.283 7.555 20.214 1.00 97.56 189 VAL A O 1
ATOM 1549 N N . VAL A 1 190 ? -8.605 6.253 18.411 1.00 97.25 190 VAL A N 1
ATOM 1550 C CA . VAL A 1 190 ? -9.830 5.619 18.926 1.00 97.25 190 VAL A CA 1
ATOM 1551 C C . VAL A 1 190 ? -9.532 4.846 20.211 1.00 97.25 190 VAL A C 1
ATOM 1553 O O . VAL A 1 190 ? -10.240 5.013 21.207 1.00 97.25 190 VAL A O 1
ATOM 1556 N N . LEU A 1 191 ? -8.462 4.046 20.222 1.00 97.56 191 LEU A N 1
ATOM 1557 C CA . LEU A 1 191 ? -8.051 3.292 21.403 1.00 97.56 191 LEU A CA 1
ATOM 1558 C C . LEU A 1 191 ? -7.671 4.218 22.568 1.00 97.56 191 LEU A C 1
ATOM 1560 O O . LEU A 1 191 ? -8.166 4.030 23.677 1.00 97.56 191 LEU A O 1
ATOM 1564 N N . ALA A 1 192 ? -6.865 5.255 22.325 1.00 97.62 192 ALA A N 1
ATOM 1565 C CA . ALA A 1 192 ? -6.499 6.253 23.328 1.00 97.62 192 ALA A CA 1
ATOM 1566 C C . ALA A 1 192 ? -7.727 6.998 23.877 1.00 97.62 192 ALA A C 1
ATOM 1568 O O . ALA A 1 192 ? -7.833 7.214 25.087 1.00 97.62 192 ALA A O 1
ATOM 1569 N N . GLY A 1 193 ? -8.690 7.340 23.016 1.00 96.44 193 GLY A N 1
ATOM 1570 C CA . GLY A 1 193 ? -9.960 7.952 23.403 1.00 96.44 193 GLY A CA 1
ATOM 1571 C C . GLY A 1 193 ? -10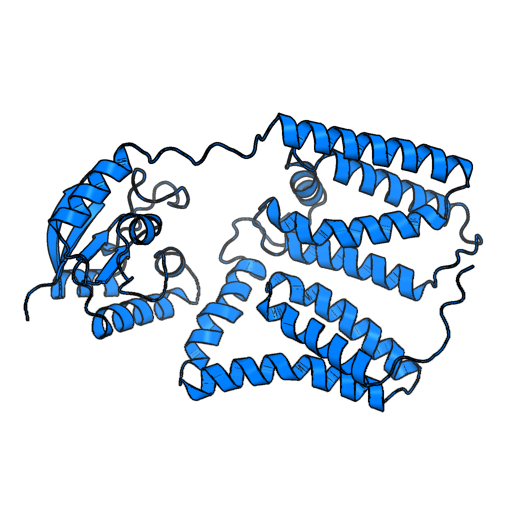.779 7.055 24.331 1.00 96.44 193 GLY A C 1
ATOM 1572 O O . GLY A 1 193 ? -11.234 7.500 25.384 1.00 96.44 193 GLY A O 1
ATOM 1573 N N . PHE A 1 194 ? -10.907 5.768 24.004 1.00 95.50 194 PHE A N 1
ATOM 1574 C CA . PHE A 1 194 ? -11.596 4.802 24.860 1.00 95.50 194 PHE A CA 1
ATOM 1575 C C . PHE A 1 194 ? -10.858 4.527 26.176 1.00 95.50 194 PHE A C 1
ATOM 1577 O O . PHE A 1 194 ? -11.493 4.482 27.230 1.00 95.50 194 PHE A O 1
ATOM 1584 N N . CYS A 1 195 ? -9.529 4.418 26.150 1.00 95.56 195 CYS A N 1
ATOM 1585 C CA . CYS A 1 195 ? -8.692 4.342 27.349 1.00 95.56 195 CYS A CA 1
ATOM 1586 C C . CYS A 1 195 ? -8.877 5.573 28.254 1.00 95.56 195 CYS A C 1
ATOM 1588 O O . CYS A 1 195 ? -8.920 5.448 29.479 1.00 95.56 195 CYS A O 1
ATOM 1590 N N . SER A 1 196 ? -9.076 6.750 27.659 1.00 96.12 196 SER A N 1
ATOM 1591 C CA . SER A 1 196 ? -9.283 8.003 28.389 1.00 96.12 196 SER A CA 1
ATOM 1592 C C . SER A 1 196 ? -10.614 8.071 29.145 1.00 96.12 196 SER A C 1
ATOM 1594 O O . SER A 1 196 ? -10.746 8.877 30.065 1.00 96.12 196 SER A O 1
ATOM 1596 N N . LEU A 1 197 ? -11.587 7.203 28.841 1.00 94.38 197 LEU A N 1
ATOM 1597 C CA . LEU A 1 197 ? -12.845 7.114 29.599 1.00 94.38 197 LEU A CA 1
ATOM 1598 C C . LEU A 1 197 ? -12.633 6.654 31.051 1.00 94.38 197 LEU A C 1
ATOM 1600 O O . LEU A 1 197 ? -13.491 6.882 31.905 1.00 94.38 197 LEU A O 1
ATOM 1604 N N . TYR A 1 198 ? -11.484 6.041 31.346 1.00 93.69 198 TYR A N 1
ATOM 1605 C CA . TYR A 1 198 ? -11.096 5.637 32.697 1.00 93.69 198 TYR A CA 1
ATOM 1606 C C . TYR A 1 198 ? -10.381 6.745 33.482 1.00 93.69 198 TYR A C 1
ATOM 1608 O O . TYR A 1 198 ? -10.062 6.556 34.656 1.00 93.69 198 TYR A O 1
ATOM 1616 N N . PHE A 1 199 ? -10.142 7.918 32.890 1.00 94.88 199 PHE A N 1
ATOM 1617 C CA . PHE A 1 199 ? -9.495 9.039 33.574 1.00 94.88 199 PHE A CA 1
ATOM 1618 C C . PHE A 1 199 ? -10.441 9.740 34.550 1.00 94.88 199 PHE A C 1
ATOM 1620 O O . PHE A 1 199 ? -11.661 9.747 34.383 1.00 94.88 199 PHE A O 1
ATOM 1627 N N . SER A 1 200 ? -9.903 10.336 35.617 1.00 93.12 200 SER A N 1
ATOM 1628 C CA . SER A 1 200 ? -10.662 11.341 36.378 1.00 93.12 200 SER A CA 1
ATOM 1629 C C . SER A 1 200 ? -10.876 12.591 35.502 1.00 93.12 200 SER A C 1
ATOM 1631 O O . SER A 1 200 ? -10.054 12.824 34.613 1.00 93.12 200 SER A O 1
ATOM 1633 N N . PRO A 1 201 ? -11.905 13.427 35.736 1.00 94.56 201 PRO A N 1
ATOM 1634 C CA . PRO A 1 201 ? -12.102 14.656 34.958 1.00 94.56 201 PRO A CA 1
ATOM 1635 C C . PRO A 1 201 ? -10.863 15.567 34.934 1.00 94.56 201 PRO A C 1
ATOM 1637 O O . PRO A 1 201 ? -10.487 16.079 33.882 1.00 94.56 201 PRO A O 1
ATOM 1640 N N . LYS A 1 202 ? -10.169 15.690 36.076 1.00 95.62 202 LYS A N 1
ATOM 1641 C CA . LYS A 1 202 ? -8.917 16.452 36.194 1.00 95.62 202 LYS A CA 1
ATOM 1642 C C . LYS A 1 202 ? -7.803 15.840 35.342 1.00 95.62 202 LYS A C 1
ATOM 1644 O O . LYS A 1 202 ? -7.185 16.540 34.551 1.00 95.62 202 LYS A O 1
ATOM 1649 N N . THR A 1 203 ? -7.576 14.530 35.470 1.00 95.00 203 THR A N 1
ATOM 1650 C CA . THR A 1 203 ? -6.563 13.804 34.683 1.00 95.00 203 THR A CA 1
ATOM 1651 C C . THR A 1 203 ? -6.843 13.907 33.188 1.00 95.00 203 THR A C 1
ATOM 1653 O O . THR A 1 203 ? -5.921 14.156 32.419 1.00 95.00 203 THR A O 1
ATOM 1656 N N . PHE A 1 204 ? -8.108 13.751 32.785 1.00 96.12 204 PHE A N 1
ATOM 1657 C CA . PHE A 1 204 ? -8.535 13.889 31.399 1.00 96.12 204 PHE A CA 1
ATOM 1658 C C . PHE A 1 204 ? -8.191 15.274 30.862 1.00 96.12 204 PHE A C 1
ATOM 1660 O O . PHE A 1 204 ? -7.474 15.370 29.873 1.00 96.12 204 PHE A O 1
ATOM 1667 N N . SER A 1 205 ? -8.633 16.332 31.549 1.00 97.12 205 SER A N 1
ATOM 1668 C CA . SER A 1 205 ? -8.374 17.705 31.121 1.00 97.12 205 SER A CA 1
ATOM 1669 C C . SER A 1 205 ? -6.877 17.997 31.023 1.00 97.12 205 SER A C 1
ATOM 1671 O O . SER A 1 205 ? -6.432 18.495 29.997 1.00 97.12 205 SER A O 1
ATOM 1673 N N . SER A 1 206 ? -6.086 17.664 32.048 1.00 97.25 206 SER A N 1
ATOM 1674 C CA . SER A 1 206 ? -4.650 17.957 32.042 1.00 97.25 206 SER A CA 1
ATOM 1675 C C . SER A 1 206 ? -3.903 17.195 30.946 1.00 97.25 206 SER A C 1
ATOM 1677 O O . SER A 1 206 ? -3.147 17.805 30.193 1.00 97.25 206 SER A O 1
ATOM 1679 N N . LEU A 1 207 ? -4.119 15.879 30.827 1.00 97.06 207 LEU A N 1
ATOM 1680 C CA . LEU A 1 207 ? -3.403 15.066 29.841 1.00 97.06 207 LEU A CA 1
ATOM 1681 C C . LEU A 1 207 ? -3.800 15.417 28.411 1.00 97.06 207 LEU A C 1
ATOM 1683 O O . LEU A 1 207 ? -2.916 15.525 27.569 1.00 97.06 207 LEU A O 1
ATOM 1687 N N . TRP A 1 208 ? -5.089 15.627 28.129 1.00 97.44 208 TRP A N 1
ATOM 1688 C CA . TRP A 1 208 ? -5.526 15.980 26.778 1.00 97.44 208 TRP A CA 1
ATOM 1689 C C . TRP A 1 208 ? -5.081 17.380 26.364 1.00 97.44 208 TRP A C 1
ATOM 1691 O O . TRP A 1 208 ? -4.675 17.550 25.219 1.00 97.44 208 TRP A O 1
ATOM 1701 N N . THR A 1 209 ? -5.063 18.362 27.271 1.00 97.81 209 THR A N 1
ATOM 1702 C CA . THR A 1 209 ? -4.507 19.688 26.961 1.00 97.81 209 THR A CA 1
ATOM 1703 C C . THR A 1 209 ? -3.027 19.593 26.590 1.00 97.81 209 THR A C 1
ATOM 1705 O O . THR A 1 209 ? -2.621 20.119 25.555 1.00 97.81 209 THR A O 1
ATOM 1708 N N . VAL A 1 210 ? -2.223 18.878 27.387 1.00 98.12 210 VAL A N 1
ATOM 1709 C CA . VAL A 1 210 ? -0.790 18.684 27.100 1.00 98.12 210 VAL A CA 1
ATOM 1710 C C . VAL A 1 210 ? -0.587 17.890 25.807 1.00 98.12 210 VAL A C 1
ATOM 1712 O O . VAL A 1 210 ? 0.243 18.266 24.984 1.00 98.12 210 VAL A O 1
ATOM 1715 N N . ALA A 1 211 ? -1.364 16.826 25.601 1.00 97.81 211 ALA A N 1
ATOM 1716 C CA . ALA A 1 211 ? -1.326 15.994 24.401 1.00 97.81 211 ALA A CA 1
ATOM 1717 C C . ALA A 1 211 ? -1.609 16.802 23.128 1.00 97.81 211 ALA A C 1
ATOM 1719 O O . ALA A 1 211 ? -0.835 16.742 22.174 1.00 97.81 211 ALA A O 1
ATOM 1720 N N . LEU A 1 212 ? -2.698 17.576 23.121 1.00 97.94 212 LEU A N 1
ATOM 1721 C CA . LEU A 1 212 ? -3.088 18.399 21.977 1.00 97.94 212 LEU A CA 1
ATOM 1722 C C . LEU A 1 212 ? -2.064 19.500 21.708 1.00 97.94 212 LEU A C 1
ATOM 1724 O O . LEU A 1 212 ? -1.715 19.717 20.551 1.00 97.94 212 LEU A O 1
ATOM 1728 N N . LEU A 1 213 ? -1.533 20.143 22.753 1.00 98.38 213 LEU A N 1
ATOM 1729 C CA . LEU A 1 213 ? -0.474 21.139 22.604 1.00 98.38 213 LEU A CA 1
ATOM 1730 C C . LEU A 1 213 ? 0.797 20.520 22.003 1.00 98.38 213 LEU A C 1
ATOM 1732 O O . LEU A 1 213 ? 1.359 21.073 21.063 1.00 98.38 213 LEU A O 1
ATOM 1736 N N . ALA A 1 214 ? 1.227 19.356 22.495 1.00 98.25 214 ALA A N 1
ATOM 1737 C CA . ALA A 1 214 ? 2.413 18.666 21.991 1.00 98.25 214 ALA A CA 1
ATOM 1738 C C . ALA A 1 214 ? 2.266 18.259 20.513 1.00 98.25 214 ALA A C 1
ATOM 1740 O O . ALA A 1 214 ? 3.181 18.478 19.719 1.00 98.25 214 ALA A O 1
ATOM 1741 N N . ILE A 1 215 ? 1.102 17.722 20.129 1.00 97.62 215 ILE A N 1
ATOM 1742 C CA . ILE A 1 215 ? 0.796 17.368 18.734 1.00 97.62 215 ILE A CA 1
ATOM 1743 C C . ILE A 1 215 ? 0.735 18.624 17.854 1.00 97.62 215 ILE A C 1
ATOM 1745 O O . ILE A 1 215 ? 1.285 18.626 16.755 1.00 97.62 215 ILE A O 1
ATOM 1749 N N . ALA A 1 216 ? 0.110 19.706 18.330 1.00 97.75 216 ALA A N 1
ATOM 1750 C CA . ALA A 1 216 ? 0.041 20.967 17.595 1.00 97.75 216 ALA A CA 1
ATOM 1751 C C . ALA A 1 216 ? 1.439 21.555 17.348 1.00 97.75 216 ALA A C 1
ATOM 1753 O O . ALA A 1 216 ? 1.738 21.975 16.232 1.00 97.75 216 ALA A O 1
ATOM 1754 N N . LEU A 1 217 ? 2.319 21.524 18.354 1.00 97.19 217 LEU A N 1
ATOM 1755 C CA . LEU A 1 217 ? 3.707 21.971 18.226 1.00 97.19 217 LEU A CA 1
ATOM 1756 C C . LEU A 1 217 ? 4.507 21.112 17.235 1.00 97.19 217 LEU A C 1
ATOM 1758 O O . LEU A 1 217 ? 5.266 21.663 16.438 1.00 97.19 217 LEU A O 1
ATOM 1762 N N . GLU A 1 218 ? 4.322 19.787 17.228 1.00 96.00 218 GLU A N 1
ATOM 1763 C CA . GLU A 1 218 ? 4.911 18.913 16.201 1.00 96.00 218 GLU A CA 1
ATOM 1764 C C . GLU A 1 218 ? 4.397 19.271 14.800 1.00 96.00 218 GLU A C 1
ATOM 1766 O O . GLU A 1 218 ? 5.193 19.374 13.866 1.00 96.00 218 GLU A O 1
ATOM 1771 N N . GLY A 1 219 ? 3.094 19.538 14.660 1.00 94.25 219 GLY A N 1
ATOM 1772 C CA . GLY A 1 219 ? 2.485 19.992 13.410 1.00 94.25 219 GLY A CA 1
ATOM 1773 C C . GLY A 1 219 ? 3.094 21.298 12.896 1.00 94.25 219 GLY A C 1
ATOM 1774 O O . GLY A 1 219 ? 3.527 21.358 11.746 1.00 94.25 219 GLY A O 1
ATOM 1775 N N . VAL A 1 220 ? 3.210 22.314 13.757 1.00 94.56 220 VAL A N 1
ATOM 1776 C CA . VAL A 1 220 ? 3.862 23.592 13.422 1.00 94.56 220 VAL A CA 1
ATOM 1777 C C . VAL A 1 220 ? 5.314 23.365 13.007 1.00 94.56 220 VAL A C 1
ATOM 1779 O O . VAL A 1 220 ? 5.732 23.841 11.953 1.00 94.56 220 VAL A O 1
ATOM 1782 N N . ARG A 1 221 ? 6.075 22.583 13.784 1.00 94.25 221 ARG A N 1
ATOM 1783 C CA . ARG A 1 221 ? 7.465 22.241 13.454 1.00 94.25 221 ARG A CA 1
ATOM 1784 C C . ARG A 1 221 ? 7.564 21.580 12.082 1.00 94.25 221 ARG A C 1
ATOM 1786 O O . ARG A 1 221 ? 8.462 21.920 11.324 1.00 94.25 221 ARG A O 1
ATOM 1793 N N . ASN A 1 222 ? 6.668 20.650 11.754 1.00 91.75 222 ASN A N 1
ATOM 1794 C CA . ASN A 1 222 ? 6.690 19.954 10.469 1.00 91.75 222 ASN A CA 1
ATOM 1795 C C . ASN A 1 222 ? 6.410 20.903 9.297 1.00 91.75 222 ASN A C 1
ATOM 1797 O O . ASN A 1 222 ? 7.103 20.821 8.290 1.00 91.75 222 ASN A O 1
ATOM 1801 N N . VAL A 1 223 ? 5.454 21.826 9.438 1.00 89.94 223 VAL A N 1
ATOM 1802 C CA . VAL A 1 223 ? 5.166 22.840 8.408 1.00 89.94 223 VAL A CA 1
ATOM 1803 C C . VAL A 1 223 ? 6.368 23.763 8.188 1.00 89.94 223 VAL A C 1
ATOM 1805 O O . VAL A 1 223 ? 6.707 24.067 7.048 1.00 89.94 223 VAL A O 1
ATOM 1808 N N . VAL A 1 224 ? 7.037 24.179 9.268 1.00 90.00 224 VAL A N 1
ATOM 1809 C CA . VAL A 1 224 ? 8.210 25.065 9.197 1.00 90.00 224 VAL A CA 1
ATOM 1810 C C . VAL A 1 224 ? 9.444 24.340 8.646 1.00 90.00 224 VAL A C 1
ATOM 1812 O O . VAL A 1 224 ? 10.181 24.906 7.843 1.00 90.00 224 VAL A O 1
ATOM 1815 N N . ALA A 1 225 ? 9.683 23.095 9.063 1.00 86.69 225 ALA A N 1
ATOM 1816 C CA . ALA A 1 225 ? 10.873 22.328 8.689 1.00 86.69 225 ALA A CA 1
ATOM 1817 C C . ALA A 1 225 ? 10.784 21.696 7.290 1.00 86.69 225 ALA A C 1
ATOM 1819 O O . ALA A 1 225 ? 11.817 21.456 6.667 1.00 86.69 225 ALA A O 1
ATOM 1820 N N . PHE A 1 226 ? 9.574 21.427 6.795 1.00 75.44 226 PHE A N 1
ATOM 1821 C CA . PHE A 1 226 ? 9.332 20.829 5.482 1.00 75.44 226 PHE A CA 1
ATOM 1822 C C . PHE A 1 226 ? 8.444 21.748 4.635 1.00 75.44 226 PHE A C 1
ATOM 1824 O O . PHE A 1 226 ? 7.281 21.416 4.385 1.00 75.44 226 PHE A O 1
ATOM 1831 N N . PRO A 1 227 ? 8.955 22.912 4.191 1.00 72.56 227 PRO A N 1
ATOM 1832 C CA . PRO A 1 227 ? 8.166 23.820 3.377 1.00 72.56 227 PRO A CA 1
ATOM 1833 C C . PRO A 1 227 ? 7.726 23.113 2.090 1.00 72.56 227 PRO A C 1
ATOM 1835 O O . PRO A 1 227 ? 8.542 22.599 1.319 1.00 72.56 227 PRO A O 1
ATOM 1838 N N . LEU A 1 228 ? 6.413 23.091 1.864 1.00 66.06 228 LEU A N 1
ATOM 1839 C CA . LEU A 1 228 ? 5.798 22.659 0.613 1.00 66.06 228 LEU A CA 1
ATOM 1840 C C . LEU A 1 228 ? 6.302 23.594 -0.496 1.00 66.06 228 LEU A C 1
ATOM 1842 O O . LEU A 1 228 ? 5.804 24.710 -0.609 1.00 66.06 228 LEU A O 1
ATOM 1846 N N . GLY A 1 229 ? 7.313 23.215 -1.287 1.00 56.78 229 GLY A N 1
ATOM 1847 C CA . GLY A 1 229 ? 7.728 24.143 -2.347 1.00 56.78 229 GLY A CA 1
ATOM 1848 C C . GLY A 1 229 ? 8.948 23.848 -3.204 1.00 56.78 229 GLY A C 1
ATOM 1849 O O . GLY A 1 229 ? 9.052 24.438 -4.276 1.00 56.78 229 GLY A O 1
ATOM 1850 N N . ALA A 1 230 ? 9.864 22.956 -2.834 1.00 57.88 230 ALA A N 1
ATOM 1851 C CA . ALA A 1 230 ? 10.953 22.631 -3.752 1.00 57.88 230 ALA A CA 1
ATOM 1852 C C . ALA A 1 230 ? 10.534 21.471 -4.661 1.00 57.88 230 ALA A C 1
ATOM 1854 O O . ALA A 1 230 ? 10.772 20.311 -4.331 1.00 57.88 230 ALA A O 1
ATOM 1855 N N . VAL A 1 231 ? 9.936 21.773 -5.823 1.00 58.78 231 VAL A N 1
ATOM 1856 C CA . VAL A 1 231 ? 9.988 20.821 -6.944 1.00 58.78 231 VAL A CA 1
ATOM 1857 C C . VAL A 1 231 ? 11.475 20.568 -7.194 1.00 58.78 231 VAL A C 1
ATOM 1859 O O . VAL A 1 231 ? 12.201 21.533 -7.466 1.00 58.78 231 VAL A O 1
ATOM 1862 N N . PRO A 1 232 ? 11.975 19.329 -7.043 1.00 62.59 232 PRO A N 1
ATOM 1863 C CA . PRO A 1 232 ? 13.386 19.059 -7.249 1.00 62.59 232 PRO A CA 1
ATOM 1864 C C . PRO A 1 232 ? 13.775 19.535 -8.649 1.00 62.59 232 PRO A C 1
ATOM 1866 O O . PRO A 1 232 ? 13.145 19.148 -9.635 1.00 62.59 232 PRO A O 1
ATOM 1869 N N . LYS A 1 233 ? 14.794 20.397 -8.756 1.00 66.38 233 LYS A N 1
ATOM 1870 C CA . LYS A 1 233 ? 15.353 20.732 -10.069 1.00 66.38 233 LYS A CA 1
ATOM 1871 C C . LYS A 1 233 ? 15.843 19.435 -10.706 1.00 66.38 233 LYS A C 1
ATOM 1873 O O . LYS A 1 233 ? 16.513 18.646 -10.039 1.00 66.38 233 LYS A O 1
ATOM 1878 N N . LEU A 1 234 ? 15.520 19.244 -11.986 1.00 68.75 234 LEU A N 1
ATOM 1879 C CA . LEU A 1 234 ? 15.987 18.098 -12.762 1.00 68.75 234 LEU A CA 1
ATOM 1880 C C . LEU A 1 234 ? 17.500 17.915 -12.562 1.00 68.75 234 LEU A C 1
ATOM 1882 O O . LEU A 1 234 ? 18.251 18.881 -12.757 1.00 68.75 234 LEU A O 1
ATOM 1886 N N . PRO A 1 235 ? 17.971 16.712 -12.189 1.00 79.00 235 PRO A N 1
ATOM 1887 C CA . PRO A 1 235 ? 19.394 16.419 -12.172 1.00 79.00 235 PRO A CA 1
ATOM 1888 C C . PRO A 1 235 ? 20.025 16.779 -13.522 1.00 79.00 235 PRO A C 1
ATOM 1890 O O . PRO A 1 235 ? 19.462 16.494 -14.577 1.00 79.00 235 PRO A O 1
ATOM 1893 N N . LYS A 1 236 ? 21.225 17.375 -13.524 1.00 79.00 236 LYS A N 1
ATOM 1894 C CA . LYS A 1 236 ? 21.937 17.702 -14.779 1.00 79.00 236 LYS A CA 1
ATOM 1895 C C . LYS A 1 236 ? 22.149 16.468 -15.671 1.00 79.00 236 LYS A C 1
ATOM 1897 O O . LYS A 1 236 ? 22.217 16.603 -16.889 1.00 79.00 236 LYS A O 1
ATOM 1902 N N . SER A 1 237 ? 22.257 15.277 -15.074 1.00 81.62 237 SER A N 1
ATOM 1903 C CA . SER A 1 237 ? 22.315 13.996 -15.788 1.00 81.62 237 SER A CA 1
ATOM 1904 C C . SER A 1 237 ? 21.079 13.754 -16.650 1.00 81.62 237 SER A C 1
ATOM 1906 O O . SER A 1 237 ? 21.224 13.323 -17.791 1.00 81.62 237 SER A O 1
ATOM 1908 N N . ASP A 1 238 ? 19.894 14.102 -16.153 1.00 90.38 238 ASP A N 1
ATOM 1909 C CA . ASP A 1 238 ? 18.636 13.882 -16.859 1.00 90.38 238 ASP A CA 1
ATOM 1910 C C . ASP A 1 238 ? 18.567 14.724 -18.133 1.00 90.38 238 ASP A C 1
ATOM 1912 O O . ASP A 1 238 ? 18.134 14.218 -19.158 1.00 90.38 238 ASP A O 1
ATOM 1916 N N . ALA A 1 239 ? 19.077 15.960 -18.131 1.00 91.19 239 ALA A N 1
ATOM 1917 C CA . ALA A 1 239 ? 19.089 16.801 -19.332 1.00 91.19 239 ALA A CA 1
ATOM 1918 C C . ALA A 1 239 ? 19.853 16.160 -20.511 1.00 91.19 239 ALA A C 1
ATOM 1920 O O . ALA A 1 239 ? 19.410 16.246 -21.655 1.00 91.19 239 ALA A O 1
ATOM 1921 N N . MET A 1 240 ? 20.977 15.484 -20.240 1.00 92.69 240 MET A N 1
ATOM 1922 C CA . MET A 1 240 ? 21.740 14.768 -21.273 1.00 92.69 240 MET A CA 1
ATOM 1923 C C . MET A 1 240 ? 21.004 13.520 -21.768 1.00 92.69 240 MET A C 1
ATOM 1925 O O . MET A 1 240 ? 20.989 13.266 -22.968 1.00 92.69 240 MET A O 1
ATOM 1929 N N . ILE A 1 241 ? 20.375 12.771 -20.859 1.00 95.38 241 ILE A N 1
ATOM 1930 C CA . ILE A 1 241 ? 19.578 11.588 -21.208 1.00 95.38 241 ILE A CA 1
ATOM 1931 C C . ILE A 1 241 ? 18.375 11.977 -22.070 1.00 95.38 241 ILE A C 1
ATOM 1933 O O . ILE A 1 241 ? 18.147 11.359 -23.101 1.00 95.38 241 ILE A O 1
ATOM 1937 N N . ARG A 1 242 ? 17.658 13.045 -21.709 1.00 95.12 242 ARG A N 1
ATOM 1938 C CA . ARG A 1 242 ? 16.530 13.579 -22.487 1.00 95.12 242 ARG A CA 1
ATOM 1939 C C . ARG A 1 242 ? 16.931 13.922 -23.920 1.00 95.12 242 ARG A C 1
ATOM 1941 O O . ARG A 1 242 ? 16.286 13.477 -24.861 1.00 95.12 242 ARG A O 1
ATOM 1948 N N . LYS A 1 243 ? 18.051 14.634 -24.096 1.00 95.12 243 LYS A N 1
ATOM 1949 C CA . LYS A 1 243 ? 18.581 14.952 -25.430 1.00 95.12 243 LYS A CA 1
ATOM 1950 C C . LYS A 1 243 ? 18.911 13.687 -26.234 1.00 95.12 243 LYS A C 1
ATOM 1952 O O . LYS A 1 243 ? 18.651 13.649 -27.431 1.00 95.12 243 LYS A O 1
ATOM 1957 N N . ALA A 1 244 ? 19.460 12.661 -25.583 1.00 96.19 244 ALA A N 1
ATOM 1958 C CA . ALA A 1 244 ? 19.743 11.376 -26.220 1.00 96.19 244 ALA A CA 1
ATOM 1959 C C . ALA A 1 244 ? 18.457 10.642 -26.631 1.00 96.19 244 ALA A C 1
ATOM 1961 O O . ALA A 1 244 ? 18.401 10.095 -27.728 1.00 96.19 244 ALA A O 1
ATOM 1962 N N . ILE A 1 245 ? 17.405 10.681 -25.805 1.00 97.00 245 ILE A N 1
ATOM 1963 C CA . ILE A 1 245 ? 16.087 10.140 -26.169 1.00 97.00 245 ILE A CA 1
ATOM 1964 C C . ILE A 1 245 ? 15.569 10.863 -27.416 1.00 97.00 245 ILE A C 1
ATOM 1966 O O . ILE A 1 245 ? 15.341 10.214 -28.430 1.00 97.00 245 ILE A O 1
ATOM 1970 N N . GLN A 1 246 ? 15.487 12.196 -27.384 1.00 96.19 246 GLN A N 1
ATOM 1971 C CA . GLN A 1 246 ? 14.983 13.026 -28.490 1.00 96.19 246 GLN A CA 1
ATOM 1972 C C . GLN A 1 246 ? 15.751 12.837 -29.806 1.00 96.19 246 GLN A C 1
ATOM 1974 O O . GLN A 1 246 ? 15.182 12.996 -30.880 1.00 96.19 246 GLN A O 1
ATOM 1979 N N . ALA A 1 247 ? 17.039 12.492 -29.740 1.00 96.69 247 ALA A N 1
ATOM 1980 C CA . ALA A 1 247 ? 17.846 12.198 -30.922 1.00 96.69 247 ALA A CA 1
ATOM 1981 C C . ALA A 1 247 ? 17.558 10.814 -31.538 1.00 96.69 247 ALA A C 1
ATOM 1983 O O . ALA A 1 247 ? 17.903 10.584 -32.694 1.00 96.69 247 ALA A O 1
ATOM 1984 N N . ASN A 1 248 ? 16.953 9.892 -30.781 1.00 96.19 248 ASN A N 1
ATOM 1985 C CA . ASN A 1 248 ? 16.804 8.481 -31.149 1.00 96.19 248 ASN A CA 1
ATOM 1986 C C . ASN A 1 248 ? 15.341 8.006 -31.264 1.00 96.19 248 ASN A C 1
ATOM 1988 O O . ASN A 1 248 ? 15.106 6.827 -31.556 1.00 96.19 248 ASN A O 1
ATOM 1992 N N . ILE A 1 249 ? 14.356 8.877 -31.030 1.00 96.31 249 ILE A N 1
ATOM 1993 C CA . ILE A 1 249 ? 12.928 8.547 -31.129 1.00 96.31 249 ILE A CA 1
ATOM 1994 C C . ILE A 1 249 ? 12.091 9.738 -31.607 1.00 96.31 249 ILE A C 1
ATOM 1996 O O . ILE A 1 249 ? 12.393 10.886 -31.281 1.00 96.31 249 ILE A O 1
ATOM 2000 N N . PHE A 1 250 ? 11.027 9.460 -32.363 1.00 93.69 250 PHE A N 1
ATOM 2001 C CA . PHE A 1 250 ? 10.047 10.466 -32.770 1.00 93.69 250 PHE A CA 1
ATOM 2002 C C . PHE A 1 250 ? 8.899 10.600 -31.748 1.00 93.69 250 PHE A C 1
ATOM 2004 O O . PHE A 1 250 ? 8.567 9.626 -31.074 1.00 93.69 250 PHE A O 1
ATOM 2011 N N . PRO A 1 251 ? 8.237 11.772 -31.642 1.00 89.12 251 PRO A N 1
ATOM 2012 C CA . PRO A 1 251 ? 7.206 12.025 -30.622 1.00 89.12 251 PRO A CA 1
ATOM 2013 C C . PRO A 1 251 ? 5.987 11.087 -30.630 1.00 89.12 251 PRO A C 1
ATOM 2015 O O . PRO A 1 251 ? 5.278 10.998 -29.634 1.00 89.12 251 PRO A O 1
ATOM 2018 N N . ASN A 1 252 ? 5.706 10.417 -31.746 1.00 89.81 252 ASN A N 1
ATOM 2019 C CA . ASN A 1 252 ? 4.587 9.484 -31.907 1.00 89.81 252 ASN A CA 1
ATOM 2020 C C . ASN A 1 252 ? 4.991 8.009 -31.747 1.00 89.81 252 ASN A C 1
ATOM 2022 O O . ASN A 1 252 ? 4.155 7.125 -31.926 1.00 89.81 252 ASN A O 1
ATOM 2026 N N . GLU A 1 253 ? 6.257 7.732 -31.446 1.00 95.31 253 GLU A N 1
ATOM 2027 C CA . GLU A 1 253 ? 6.758 6.377 -31.249 1.00 95.31 253 GLU A CA 1
ATOM 2028 C C . GLU A 1 253 ? 6.731 5.970 -29.773 1.00 95.31 253 GLU A C 1
ATOM 2030 O O . GLU A 1 253 ? 6.737 6.796 -28.862 1.00 95.31 253 GLU A O 1
ATOM 2035 N N . THR A 1 254 ? 6.731 4.663 -29.533 1.00 96.06 254 THR A N 1
ATOM 2036 C CA . THR A 1 254 ? 6.761 4.070 -28.194 1.00 96.06 254 THR A CA 1
ATOM 2037 C C . THR A 1 254 ? 8.189 3.765 -27.748 1.00 96.06 254 THR A C 1
ATOM 2039 O O . THR A 1 254 ? 9.061 3.405 -28.546 1.00 96.06 254 THR A O 1
ATOM 2042 N N . MET A 1 255 ? 8.429 3.874 -26.441 1.00 96.88 255 MET A N 1
ATOM 2043 C CA . MET A 1 255 ? 9.713 3.550 -25.813 1.00 96.88 255 MET A CA 1
ATOM 2044 C C . MET A 1 255 ? 9.519 2.533 -24.688 1.00 96.88 255 MET A C 1
ATOM 2046 O O . MET A 1 255 ? 8.538 2.594 -23.956 1.00 96.88 255 MET A O 1
ATOM 2050 N N . THR A 1 256 ? 10.485 1.644 -24.480 1.00 97.69 256 THR A N 1
ATOM 2051 C CA . THR A 1 256 ? 10.579 0.834 -23.258 1.00 97.69 256 THR A CA 1
ATOM 2052 C C . THR A 1 256 ? 11.837 1.200 -22.489 1.00 97.69 256 THR A C 1
ATOM 2054 O O . THR A 1 256 ? 12.911 1.363 -23.066 1.00 97.69 256 THR A O 1
ATOM 2057 N N . ILE A 1 257 ? 11.708 1.316 -21.168 1.00 96.56 257 ILE A N 1
ATOM 2058 C CA . ILE A 1 257 ? 12.816 1.625 -20.268 1.00 96.56 257 ILE A CA 1
ATOM 2059 C C . ILE A 1 257 ? 13.112 0.400 -19.407 1.00 96.56 257 ILE A C 1
ATOM 2061 O O . ILE A 1 257 ? 12.282 -0.022 -18.603 1.00 96.56 257 ILE A O 1
ATOM 2065 N N . TRP A 1 258 ? 14.324 -0.136 -19.536 1.00 96.12 258 TRP A N 1
ATOM 2066 C CA . TRP A 1 258 ? 14.864 -1.130 -18.623 1.00 96.12 258 TRP A CA 1
ATOM 2067 C C . TRP A 1 258 ? 15.568 -0.459 -17.442 1.00 96.12 258 TRP A C 1
ATOM 2069 O O . TRP A 1 258 ? 16.672 0.067 -17.579 1.00 96.12 258 TRP A O 1
ATOM 2079 N N . GLY A 1 259 ? 14.929 -0.461 -16.272 1.00 92.62 259 GLY A N 1
ATOM 2080 C CA . GLY A 1 259 ? 15.443 0.190 -15.060 1.00 92.62 259 GLY A CA 1
ATOM 2081 C C . GLY A 1 259 ? 14.366 0.920 -14.262 1.00 92.62 259 GLY A C 1
ATOM 2082 O O . GLY A 1 259 ? 13.178 0.800 -14.560 1.00 92.62 259 GLY A O 1
ATOM 2083 N N . TYR A 1 260 ? 14.784 1.677 -13.244 1.00 91.19 260 TYR A N 1
ATOM 2084 C CA . TYR A 1 260 ? 13.907 2.547 -12.449 1.00 91.19 260 TYR A CA 1
ATOM 2085 C C . TYR A 1 260 ? 14.089 4.001 -12.902 1.00 91.19 260 TYR A C 1
ATOM 2087 O O . TYR A 1 260 ? 14.713 4.823 -12.224 1.00 91.19 260 TYR A O 1
ATOM 2095 N N . ALA A 1 261 ? 13.601 4.296 -14.108 1.00 92.31 261 ALA A N 1
ATOM 2096 C CA . ALA A 1 261 ? 13.751 5.598 -14.757 1.00 92.31 261 ALA A CA 1
ATOM 2097 C C . ALA A 1 261 ? 12.487 6.034 -15.529 1.00 92.31 261 ALA A C 1
ATOM 2099 O O . ALA A 1 261 ? 12.562 6.734 -16.535 1.00 92.31 261 ALA A O 1
ATOM 2100 N N . ASP A 1 262 ? 11.323 5.655 -15.011 1.00 91.69 262 ASP A N 1
ATOM 2101 C CA . ASP A 1 262 ? 9.975 5.952 -15.512 1.00 91.69 262 ASP A CA 1
ATOM 2102 C C . ASP A 1 262 ? 9.698 7.450 -15.714 1.00 91.69 262 ASP A C 1
ATOM 2104 O O . ASP A 1 262 ? 8.953 7.833 -16.614 1.00 91.69 262 ASP A O 1
ATOM 2108 N N . ARG A 1 263 ? 10.375 8.321 -14.955 1.00 92.12 263 ARG A N 1
ATOM 2109 C CA . ARG A 1 263 ? 10.309 9.784 -15.125 1.00 92.12 263 ARG A CA 1
ATOM 2110 C C . ARG A 1 263 ? 10.564 10.264 -16.560 1.00 92.12 263 ARG A C 1
ATOM 2112 O O . ARG A 1 263 ? 10.044 11.307 -16.943 1.00 92.12 263 ARG A O 1
ATOM 2119 N N . PHE A 1 264 ? 11.336 9.525 -17.363 1.00 93.75 264 PHE A N 1
ATOM 2120 C CA . PHE A 1 264 ? 11.597 9.909 -18.752 1.00 93.75 264 PHE A CA 1
ATOM 2121 C C . PHE A 1 264 ? 10.380 9.730 -19.668 1.00 93.75 264 PHE A C 1
ATOM 2123 O O . PHE A 1 264 ? 10.275 10.465 -20.643 1.00 93.75 264 PHE A O 1
ATOM 2130 N N . PHE A 1 265 ? 9.420 8.861 -19.329 1.00 94.06 265 PHE A N 1
ATOM 2131 C CA . PHE A 1 265 ? 8.124 8.843 -20.019 1.00 94.06 265 PHE A CA 1
ATOM 2132 C C . PHE A 1 265 ? 7.376 10.163 -19.829 1.00 94.06 265 PHE A C 1
ATOM 2134 O O . PHE A 1 265 ? 6.820 10.709 -20.778 1.00 94.06 265 PHE A O 1
ATOM 2141 N N . VAL A 1 266 ? 7.422 10.715 -18.612 1.00 91.50 266 VAL A N 1
ATOM 2142 C CA . VAL A 1 266 ? 6.771 11.987 -18.277 1.00 91.50 266 VAL A CA 1
ATOM 2143 C C . VAL A 1 266 ? 7.482 13.163 -18.944 1.00 91.50 266 VAL A C 1
ATOM 2145 O O . VAL A 1 266 ? 6.824 14.017 -19.525 1.00 91.50 266 VAL A O 1
ATOM 2148 N N . TYR A 1 267 ? 8.815 13.217 -18.881 1.00 91.81 267 TYR A N 1
ATOM 2149 C CA . TYR A 1 267 ? 9.581 14.346 -19.425 1.00 91.81 267 TYR A CA 1
ATOM 2150 C C . TYR A 1 267 ? 9.543 14.454 -20.949 1.00 91.81 267 TYR A C 1
ATOM 2152 O O . TYR A 1 267 ? 9.684 15.560 -21.472 1.00 91.81 267 TYR A O 1
ATOM 2160 N N . GLU A 1 268 ? 9.396 13.326 -21.643 1.00 93.12 268 GLU A N 1
ATOM 2161 C CA . GLU A 1 268 ? 9.372 13.276 -23.108 1.00 93.12 268 GLU A CA 1
ATOM 2162 C C . GLU A 1 268 ? 7.963 13.109 -23.682 1.00 93.12 268 GLU A C 1
ATOM 2164 O O . GLU A 1 268 ? 7.801 13.153 -24.896 1.00 93.12 268 GLU A O 1
ATOM 2169 N N . HIS A 1 269 ? 6.944 12.947 -22.831 1.00 93.38 269 HIS A N 1
ATOM 2170 C CA . HIS A 1 269 ? 5.562 12.690 -23.248 1.00 93.38 269 HIS A CA 1
ATOM 2171 C C . HIS A 1 269 ? 5.432 11.487 -24.200 1.00 93.38 269 HIS A C 1
ATOM 2173 O O . HIS A 1 269 ? 4.610 11.495 -25.114 1.00 93.38 269 HIS A O 1
ATOM 2179 N N . LEU A 1 270 ? 6.242 10.446 -23.977 1.00 93.31 270 LEU A N 1
ATOM 2180 C CA . LEU A 1 270 ? 6.278 9.253 -24.823 1.00 93.31 270 LEU A CA 1
ATOM 2181 C C . LEU A 1 270 ? 5.416 8.127 -24.236 1.00 93.31 270 LEU A C 1
ATOM 2183 O O . LEU A 1 270 ? 5.519 7.849 -23.035 1.00 93.31 270 LEU A O 1
ATOM 2187 N N . PRO A 1 271 ? 4.616 7.429 -25.062 1.00 93.94 271 PRO A N 1
ATOM 2188 C CA . PRO A 1 271 ? 3.905 6.237 -24.626 1.00 93.94 271 PRO A CA 1
ATOM 2189 C C . PRO A 1 271 ? 4.885 5.099 -24.299 1.00 93.94 271 PRO A C 1
ATOM 2191 O O . PRO A 1 271 ? 5.865 4.857 -25.013 1.00 93.94 271 PRO A O 1
ATOM 2194 N N . ALA A 1 272 ? 4.606 4.380 -23.212 1.00 95.50 272 ALA A N 1
ATOM 2195 C CA . ALA A 1 272 ? 5.374 3.202 -22.832 1.00 95.50 272 ALA A CA 1
ATOM 2196 C C . ALA A 1 272 ? 5.063 2.026 -23.772 1.00 95.50 272 ALA A C 1
ATOM 2198 O O . ALA A 1 272 ? 3.906 1.753 -24.080 1.00 95.50 272 ALA A O 1
ATOM 2199 N N . GLY A 1 273 ? 6.100 1.309 -24.201 1.00 95.62 273 GLY A N 1
ATOM 2200 C CA . GLY A 1 273 ? 5.993 0.088 -25.002 1.00 95.62 273 GLY A CA 1
ATOM 2201 C C . GLY A 1 273 ? 5.664 -1.162 -24.189 1.00 95.62 273 GLY A C 1
ATOM 2202 O O . GLY A 1 273 ? 5.554 -2.245 -24.751 1.00 95.62 273 GLY A O 1
ATOM 2203 N N . ASN A 1 274 ? 5.535 -1.033 -22.870 1.00 94.75 274 ASN A N 1
ATOM 2204 C CA . ASN A 1 274 ? 5.239 -2.125 -21.955 1.00 94.75 274 ASN A CA 1
ATOM 2205 C C . ASN A 1 274 ? 4.355 -1.640 -20.797 1.00 94.75 274 ASN A C 1
ATOM 2207 O O . ASN A 1 274 ? 4.370 -0.460 -20.445 1.00 94.75 274 ASN A O 1
ATOM 2211 N N . ARG A 1 275 ? 3.596 -2.556 -20.187 1.00 92.88 275 ARG A N 1
ATOM 2212 C CA . ARG A 1 275 ? 2.557 -2.241 -19.187 1.00 92.88 275 ARG A CA 1
ATOM 2213 C C . ARG A 1 275 ? 3.096 -1.735 -17.848 1.00 92.88 275 ARG A C 1
ATOM 2215 O O . ARG A 1 275 ? 2.392 -1.050 -17.111 1.00 92.88 275 ARG A O 1
ATOM 2222 N N . LEU A 1 276 ? 4.340 -2.086 -17.514 1.00 91.56 276 LEU A N 1
ATOM 2223 C CA . LEU A 1 276 ? 4.986 -1.691 -16.262 1.00 91.56 276 LEU A CA 1
ATOM 2224 C C . LEU A 1 276 ? 5.864 -0.445 -16.470 1.00 91.56 276 LEU A C 1
ATOM 2226 O O . LEU A 1 276 ? 6.768 -0.476 -17.302 1.00 91.56 276 LEU A O 1
ATOM 2230 N N . PRO A 1 277 ? 5.702 0.623 -15.671 1.00 87.31 277 PRO A N 1
ATOM 2231 C CA . PRO A 1 277 ? 6.464 1.863 -15.857 1.00 87.31 277 PRO A CA 1
ATOM 2232 C C . PRO A 1 277 ? 7.972 1.691 -15.609 1.00 87.31 277 PRO A C 1
ATOM 2234 O O . PRO A 1 277 ? 8.781 2.465 -16.112 1.00 87.31 277 PRO A O 1
ATOM 2237 N N . HIS A 1 278 ? 8.365 0.670 -14.846 1.00 91.06 278 HIS A N 1
ATOM 2238 C CA . HIS A 1 278 ? 9.755 0.353 -14.538 1.00 91.06 278 HIS A CA 1
ATOM 2239 C C . HIS A 1 278 ? 9.970 -1.161 -14.431 1.00 91.06 278 HIS A C 1
ATOM 2241 O O . HIS A 1 278 ? 9.056 -1.923 -14.100 1.00 91.06 278 HIS A O 1
ATOM 2247 N N . SER A 1 279 ? 11.212 -1.615 -14.584 1.00 92.69 279 SER A N 1
ATOM 2248 C CA . SER A 1 279 ? 11.522 -3.054 -14.634 1.00 92.69 279 SER A CA 1
ATOM 2249 C C . SER A 1 279 ? 11.737 -3.723 -13.274 1.00 92.69 279 SER A C 1
ATOM 2251 O O . SER A 1 279 ? 12.045 -4.913 -13.243 1.00 92.69 279 SER A O 1
ATOM 2253 N N . TYR A 1 280 ? 11.567 -3.004 -12.152 1.00 89.81 280 TYR A N 1
ATOM 2254 C CA . TYR A 1 280 ? 11.833 -3.514 -10.793 1.00 89.81 280 TYR A CA 1
ATOM 2255 C C . TYR A 1 280 ? 11.259 -4.910 -10.543 1.00 89.81 280 TYR A C 1
ATOM 2257 O O . TYR A 1 280 ? 11.969 -5.827 -10.130 1.00 89.81 280 TYR A O 1
ATOM 2265 N N . TRP A 1 281 ? 9.986 -5.100 -10.872 1.00 89.12 281 TRP A N 1
ATOM 2266 C CA . TRP A 1 281 ? 9.276 -6.358 -10.653 1.00 89.12 281 TRP A CA 1
ATOM 2267 C C . TRP A 1 281 ? 9.676 -7.491 -11.602 1.00 89.12 281 TRP A C 1
ATOM 2269 O O . TRP A 1 281 ? 9.351 -8.644 -11.322 1.00 89.12 281 TRP A O 1
ATOM 2279 N N . ILE A 1 282 ? 10.388 -7.169 -12.683 1.00 93.06 282 ILE A N 1
ATOM 2280 C CA . ILE A 1 282 ? 10.842 -8.093 -13.729 1.00 93.06 282 ILE A CA 1
ATOM 2281 C C . ILE A 1 282 ? 12.231 -8.648 -13.382 1.00 93.06 282 ILE A C 1
ATOM 2283 O O . ILE A 1 282 ? 12.495 -9.841 -13.547 1.00 93.06 282 ILE A O 1
ATOM 2287 N N . TYR A 1 283 ? 13.127 -7.804 -12.858 1.00 90.25 283 TYR A N 1
ATOM 2288 C CA . TYR A 1 283 ? 14.477 -8.227 -12.465 1.00 90.25 283 TYR A CA 1
ATOM 2289 C C . TYR A 1 283 ? 14.591 -8.670 -11.001 1.00 90.25 283 TYR A C 1
ATOM 2291 O O . TYR A 1 283 ? 15.546 -9.366 -10.651 1.00 90.25 283 TYR A O 1
ATOM 2299 N N . THR A 1 284 ? 13.634 -8.312 -10.140 1.00 87.25 284 THR A N 1
ATOM 2300 C CA . THR A 1 284 ? 13.638 -8.757 -8.741 1.00 87.25 284 THR A CA 1
ATOM 2301 C C . THR A 1 284 ? 13.245 -10.226 -8.650 1.00 87.25 284 THR A C 1
ATOM 2303 O O . THR A 1 284 ? 12.208 -10.646 -9.165 1.00 87.25 284 THR A O 1
ATOM 2306 N N . LYS A 1 285 ? 14.068 -11.013 -7.953 1.00 88.75 285 LYS A N 1
ATOM 2307 C CA . LYS A 1 285 ? 13.809 -12.432 -7.709 1.00 88.75 285 LYS A CA 1
ATOM 2308 C C . LYS A 1 285 ? 12.493 -12.607 -6.946 1.00 88.75 285 LYS A C 1
ATOM 2310 O O . LYS A 1 285 ? 12.329 -12.071 -5.854 1.00 88.75 285 LYS A O 1
ATOM 2315 N N . SER A 1 286 ? 11.572 -13.374 -7.516 1.00 91.62 286 SER A N 1
ATOM 2316 C CA . SER A 1 286 ? 10.309 -13.773 -6.890 1.00 91.62 286 SER A CA 1
ATOM 2317 C C . SER A 1 286 ? 9.727 -14.985 -7.629 1.00 91.62 286 SER A C 1
ATOM 2319 O O . SER A 1 286 ? 10.154 -15.265 -8.753 1.00 91.62 286 SER A O 1
ATOM 2321 N N . PRO A 1 287 ? 8.725 -15.679 -7.061 1.00 94.88 287 PRO A N 1
ATOM 2322 C CA . PRO A 1 287 ? 8.001 -16.731 -7.781 1.00 94.88 287 PRO A CA 1
ATOM 2323 C C . PRO A 1 287 ? 7.328 -16.256 -9.081 1.00 94.88 287 PRO A C 1
ATOM 2325 O O . PRO A 1 287 ? 7.069 -17.063 -9.966 1.00 94.88 287 PRO A O 1
ATOM 2328 N N . LEU A 1 288 ? 7.083 -14.948 -9.226 1.00 94.81 288 LEU A N 1
ATOM 2329 C CA . LEU A 1 288 ? 6.425 -14.350 -10.394 1.00 94.81 288 LEU A CA 1
ATOM 2330 C C . LEU A 1 288 ? 7.410 -13.860 -11.464 1.00 94.81 288 LEU A C 1
ATOM 2332 O O . LEU A 1 288 ? 6.992 -13.388 -12.519 1.00 94.81 288 LEU A O 1
ATOM 2336 N N . GLN A 1 289 ? 8.719 -13.947 -11.215 1.00 93.50 289 GLN A N 1
ATOM 2337 C CA . GLN A 1 289 ? 9.728 -13.329 -12.073 1.00 93.50 289 GLN A CA 1
ATOM 2338 C C . GLN A 1 289 ? 9.674 -13.846 -13.518 1.00 93.50 289 GLN A C 1
ATOM 2340 O O . GLN A 1 289 ? 9.676 -13.060 -14.462 1.00 93.50 289 GLN A O 1
ATOM 2345 N N . THR A 1 290 ? 9.600 -15.167 -13.700 1.00 94.25 290 THR A N 1
ATOM 2346 C CA . THR A 1 290 ? 9.537 -15.778 -15.034 1.00 94.25 290 THR A CA 1
ATOM 2347 C C . THR A 1 290 ? 8.270 -15.381 -15.783 1.00 94.25 290 THR A C 1
ATOM 2349 O O . THR A 1 290 ? 8.335 -15.148 -16.985 1.00 94.25 290 THR A O 1
ATOM 2352 N N . HIS A 1 291 ? 7.136 -15.276 -15.086 1.00 94.31 291 HIS A N 1
ATOM 2353 C CA . HIS A 1 291 ? 5.880 -14.825 -15.683 1.00 94.31 291 HIS A CA 1
ATOM 2354 C C . HIS A 1 291 ? 6.011 -13.392 -16.214 1.00 94.31 291 HIS A C 1
ATOM 2356 O O . HIS A 1 291 ? 5.791 -13.163 -17.396 1.00 94.31 291 HIS A O 1
ATOM 2362 N N . ARG A 1 292 ? 6.522 -12.468 -15.395 1.00 95.00 292 ARG A N 1
ATOM 2363 C CA . ARG A 1 292 ? 6.710 -11.058 -15.779 1.00 95.00 292 ARG A CA 1
ATOM 2364 C C . ARG A 1 292 ? 7.730 -10.844 -16.887 1.00 95.00 292 ARG A C 1
ATOM 2366 O O . ARG A 1 292 ? 7.612 -9.908 -17.668 1.00 95.00 292 ARG A O 1
ATOM 2373 N N . GLN A 1 293 ? 8.762 -11.686 -16.948 1.00 96.19 293 GLN A N 1
ATOM 2374 C CA . GLN A 1 293 ? 9.698 -11.650 -18.070 1.00 96.19 293 GLN A CA 1
ATOM 2375 C C . GLN A 1 293 ? 9.009 -12.025 -19.380 1.00 96.19 293 GLN A C 1
ATOM 2377 O O . GLN A 1 293 ? 9.313 -11.401 -20.386 1.00 96.19 293 GLN A O 1
ATOM 2382 N N . ARG A 1 294 ? 8.087 -12.999 -19.373 1.00 95.94 294 ARG A N 1
ATOM 2383 C CA . ARG A 1 294 ? 7.297 -13.343 -20.564 1.00 95.94 294 ARG A CA 1
ATOM 2384 C C . ARG A 1 294 ? 6.341 -12.218 -20.938 1.00 95.94 294 ARG A C 1
ATOM 2386 O O . ARG A 1 294 ? 6.387 -11.792 -22.077 1.00 95.94 294 ARG A O 1
ATOM 2393 N N . GLU A 1 295 ? 5.608 -11.659 -19.975 1.00 95.31 295 GLU A N 1
ATOM 2394 C CA . GLU A 1 295 ? 4.705 -10.529 -20.245 1.00 95.31 295 GLU A CA 1
ATOM 2395 C C . GLU A 1 295 ? 5.437 -9.312 -20.824 1.00 95.31 295 GLU A C 1
ATOM 2397 O O . GLU A 1 295 ? 4.905 -8.631 -21.693 1.00 95.31 295 GLU A O 1
ATOM 2402 N N . LEU A 1 296 ? 6.679 -9.050 -20.394 1.00 97.38 296 LEU A N 1
ATOM 2403 C CA . LEU A 1 296 ? 7.500 -8.018 -21.026 1.00 97.38 296 LEU A CA 1
ATOM 2404 C C . LEU A 1 296 ? 7.799 -8.349 -22.491 1.00 97.38 296 LEU A C 1
ATOM 2406 O O . LEU A 1 296 ? 7.750 -7.450 -23.318 1.00 97.38 296 LEU A O 1
ATOM 2410 N N . ILE A 1 297 ? 8.150 -9.596 -22.812 1.00 98.00 297 ILE A N 1
ATOM 2411 C CA . ILE A 1 297 ? 8.391 -9.991 -24.206 1.00 98.00 297 ILE A CA 1
ATOM 2412 C C . ILE A 1 297 ? 7.110 -9.856 -25.028 1.00 98.00 297 ILE A C 1
ATOM 2414 O O . ILE A 1 297 ? 7.162 -9.249 -26.091 1.00 98.00 297 ILE A O 1
ATOM 2418 N N . ASP A 1 298 ? 5.976 -10.320 -24.504 1.00 96.75 298 ASP A N 1
ATOM 2419 C CA . ASP A 1 298 ? 4.676 -10.208 -25.170 1.00 96.75 298 ASP A CA 1
ATOM 2420 C C . ASP A 1 298 ? 4.328 -8.735 -25.455 1.00 96.75 298 ASP A C 1
ATOM 2422 O O . ASP A 1 298 ? 3.928 -8.386 -26.567 1.00 96.75 298 ASP A O 1
ATOM 2426 N N . ASP A 1 299 ? 4.567 -7.843 -24.486 1.00 97.00 299 ASP A N 1
ATOM 2427 C CA . ASP A 1 299 ? 4.399 -6.398 -24.659 1.00 97.00 299 ASP A CA 1
ATOM 2428 C C . ASP A 1 299 ? 5.332 -5.831 -25.744 1.00 97.00 299 ASP A C 1
ATOM 2430 O O . ASP A 1 299 ? 4.908 -5.016 -26.565 1.00 97.00 299 ASP A O 1
ATOM 2434 N N . LEU A 1 300 ? 6.605 -6.239 -25.759 1.00 97.69 300 LEU A N 1
ATOM 2435 C CA . LEU A 1 300 ? 7.576 -5.778 -26.755 1.00 97.69 300 LEU A CA 1
ATOM 2436 C C . LEU A 1 300 ? 7.230 -6.274 -28.167 1.00 97.69 300 LEU A C 1
ATOM 2438 O O . LEU A 1 300 ? 7.398 -5.522 -29.130 1.00 97.69 300 LEU A O 1
ATOM 2442 N N . ASP A 1 301 ? 6.715 -7.497 -28.287 1.00 96.94 301 ASP A N 1
ATOM 2443 C CA . ASP A 1 301 ? 6.270 -8.083 -29.551 1.00 96.94 301 ASP A CA 1
ATOM 2444 C C . ASP A 1 301 ? 5.018 -7.405 -30.094 1.00 96.94 301 ASP A C 1
ATOM 2446 O O . ASP A 1 301 ? 4.947 -7.089 -31.286 1.00 96.94 301 ASP A O 1
ATOM 2450 N N . GLN A 1 302 ? 4.051 -7.133 -29.218 1.00 95.94 302 GLN A N 1
ATOM 2451 C CA . GLN A 1 302 ? 2.798 -6.494 -29.593 1.00 95.94 302 GLN A CA 1
ATOM 2452 C C . GLN A 1 302 ? 2.987 -5.008 -29.916 1.00 95.94 302 GLN A C 1
ATOM 2454 O O . GLN A 1 302 ? 2.500 -4.528 -30.939 1.00 95.94 302 GLN A O 1
ATOM 2459 N N . ASN A 1 303 ? 3.695 -4.274 -29.053 1.00 96.56 303 ASN A N 1
ATOM 2460 C CA . ASN A 1 303 ? 3.799 -2.815 -29.146 1.00 96.56 303 ASN A CA 1
ATOM 2461 C C . ASN A 1 303 ? 4.984 -2.344 -29.993 1.00 96.56 303 ASN A C 1
ATOM 2463 O O . ASN A 1 303 ? 5.042 -1.165 -30.349 1.00 96.56 303 ASN A O 1
ATOM 2467 N N . LYS A 1 304 ? 5.936 -3.240 -30.292 1.00 96.94 304 LYS A N 1
ATOM 2468 C CA . LYS A 1 304 ? 7.105 -2.998 -31.149 1.00 96.94 304 LYS A CA 1
ATOM 2469 C C . LYS A 1 304 ? 7.821 -1.666 -30.847 1.00 96.94 304 LYS A C 1
ATOM 2471 O O . LYS A 1 304 ? 8.041 -0.887 -31.780 1.00 96.94 304 LYS A O 1
ATOM 2476 N N . PRO A 1 305 ? 8.203 -1.367 -29.585 1.00 97.31 305 PRO A N 1
ATOM 2477 C CA . PRO A 1 305 ? 8.704 -0.045 -29.240 1.00 97.31 305 PRO A CA 1
ATOM 2478 C C . PRO A 1 305 ? 9.941 0.323 -30.034 1.00 97.31 305 PRO A C 1
ATOM 2480 O O . PRO A 1 305 ? 10.861 -0.479 -30.185 1.00 97.31 305 PRO A O 1
ATOM 2483 N N . ALA A 1 306 ? 9.962 1.548 -30.544 1.00 97.88 306 ALA A N 1
ATOM 2484 C CA . ALA A 1 306 ? 10.996 2.005 -31.455 1.00 97.88 306 ALA A CA 1
ATOM 2485 C C . ALA A 1 306 ? 12.347 2.173 -30.740 1.00 97.88 306 ALA A C 1
ATOM 2487 O O . ALA A 1 306 ? 13.402 1.938 -31.337 1.00 97.88 306 ALA A O 1
ATOM 2488 N N . LEU A 1 307 ? 12.311 2.512 -29.447 1.00 98.12 307 LEU A N 1
ATOM 2489 C CA . LEU A 1 307 ? 13.482 2.685 -28.592 1.00 98.12 307 LEU A CA 1
ATOM 2490 C C . LEU A 1 307 ? 13.392 1.792 -27.348 1.00 98.12 307 LEU A C 1
ATOM 2492 O O . LEU A 1 307 ? 12.412 1.831 -26.607 1.00 98.12 307 LEU A O 1
ATOM 2496 N N . PHE A 1 308 ? 14.453 1.038 -27.080 1.00 98.38 308 PHE A N 1
ATOM 2497 C CA . PHE A 1 308 ? 14.682 0.356 -25.810 1.00 98.38 308 PHE A CA 1
ATOM 2498 C C . PHE A 1 308 ? 15.852 1.043 -25.097 1.00 98.38 308 PHE A C 1
ATOM 2500 O O . PHE A 1 308 ? 16.971 1.072 -25.609 1.00 98.38 308 PHE A O 1
ATOM 2507 N N . MET A 1 309 ? 15.607 1.618 -23.922 1.00 97.69 309 MET A N 1
ATOM 2508 C CA . MET A 1 309 ? 16.631 2.279 -23.114 1.00 97.69 309 MET A CA 1
ATOM 2509 C C . MET A 1 309 ? 16.991 1.411 -21.909 1.00 97.69 309 MET A C 1
ATOM 2511 O O . MET A 1 309 ? 16.206 1.298 -20.972 1.00 97.69 309 MET A O 1
ATOM 2515 N N . ASP A 1 310 ? 18.208 0.868 -21.870 1.00 96.81 310 ASP A N 1
ATOM 2516 C CA . ASP A 1 310 ? 18.761 0.287 -20.646 1.00 96.81 310 ASP A CA 1
ATOM 2517 C C . ASP A 1 310 ? 19.337 1.393 -19.758 1.00 96.81 310 ASP A C 1
ATOM 2519 O O . ASP A 1 310 ? 20.459 1.876 -19.948 1.00 96.81 310 ASP A O 1
ATOM 2523 N N . ALA A 1 311 ? 18.545 1.762 -18.758 1.00 94.19 311 ALA A N 1
ATOM 2524 C CA . ALA A 1 311 ? 18.831 2.766 -17.751 1.00 94.19 311 ALA A CA 1
ATOM 2525 C C . ALA A 1 311 ? 19.358 2.171 -16.433 1.00 94.19 311 ALA A C 1
ATOM 2527 O O . ALA A 1 311 ? 19.447 2.906 -15.446 1.00 94.19 311 ALA A O 1
ATOM 2528 N N . MET A 1 312 ? 19.705 0.878 -16.373 1.00 90.88 312 MET A N 1
ATOM 2529 C CA . MET A 1 312 ? 20.153 0.204 -15.148 1.00 90.88 312 MET A CA 1
ATOM 2530 C C . MET A 1 312 ? 21.598 0.581 -14.773 1.00 90.88 312 MET A C 1
ATOM 2532 O O . MET A 1 312 ? 22.530 -0.224 -14.820 1.00 90.88 312 MET A O 1
ATOM 2536 N N . VAL A 1 313 ? 21.786 1.849 -14.411 1.00 87.69 313 VAL A N 1
ATOM 2537 C CA . VAL A 1 313 ? 23.027 2.440 -13.906 1.00 87.69 313 VAL A CA 1
ATOM 2538 C C . VAL A 1 313 ? 22.719 3.440 -12.802 1.00 87.69 313 VAL A C 1
ATOM 2540 O O . VAL A 1 313 ? 21.736 4.172 -12.888 1.00 87.69 313 VAL A O 1
ATOM 2543 N N . ALA A 1 314 ? 23.596 3.516 -11.800 1.00 80.56 314 ALA A N 1
ATOM 2544 C CA . ALA A 1 314 ? 23.453 4.411 -10.650 1.00 80.56 314 ALA A CA 1
ATOM 2545 C C . ALA A 1 314 ? 23.138 5.891 -10.987 1.00 80.56 314 ALA A C 1
ATOM 2547 O O . ALA A 1 314 ? 22.291 6.464 -10.311 1.00 80.56 314 ALA A O 1
ATOM 2548 N N . PRO A 1 315 ? 23.741 6.541 -12.011 1.00 81.38 315 PRO A N 1
ATOM 2549 C CA . PRO A 1 315 ? 23.417 7.937 -12.328 1.00 81.38 315 PRO A CA 1
ATOM 2550 C C . PRO A 1 315 ? 22.057 8.150 -13.018 1.00 81.38 315 PRO A C 1
ATOM 2552 O O . PRO A 1 315 ? 21.682 9.303 -13.232 1.00 81.38 315 PRO A O 1
ATOM 2555 N N . VAL A 1 316 ? 21.347 7.085 -13.415 1.00 86.75 316 VAL A N 1
ATOM 2556 C CA . VAL A 1 316 ? 20.119 7.182 -14.228 1.00 86.75 316 VAL A CA 1
ATOM 2557 C C . VAL A 1 316 ? 18.932 6.472 -13.576 1.00 86.75 316 VAL A C 1
ATOM 2559 O O . VAL A 1 316 ? 17.854 7.063 -13.508 1.00 86.75 316 VAL A O 1
ATOM 2562 N N . SER A 1 317 ? 19.099 5.250 -13.069 1.00 86.00 317 SER A N 1
ATOM 2563 C CA . SER A 1 317 ? 18.069 4.585 -12.262 1.00 86.00 317 SER A CA 1
ATOM 2564 C C . SER A 1 317 ? 18.081 5.099 -10.824 1.00 86.00 317 SER A C 1
ATOM 2566 O O . SER A 1 317 ? 19.139 5.380 -10.268 1.00 86.00 317 SER A O 1
ATOM 2568 N N . THR A 1 318 ? 16.905 5.218 -10.211 1.00 72.69 318 THR A N 1
ATOM 2569 C CA . THR A 1 318 ? 16.783 5.606 -8.797 1.00 72.69 318 THR A CA 1
ATOM 2570 C C . THR A 1 318 ? 17.187 4.466 -7.841 1.00 72.69 318 THR A C 1
ATOM 2572 O O . THR A 1 318 ? 17.417 3.331 -8.255 1.00 72.69 318 THR A O 1
ATOM 2575 N N . ILE A 1 319 ? 17.278 4.814 -6.549 1.00 59.78 319 ILE A N 1
ATOM 2576 C CA . ILE A 1 319 ? 17.947 4.210 -5.366 1.00 59.78 319 ILE A CA 1
ATOM 2577 C C . ILE A 1 319 ? 17.701 2.697 -5.107 1.00 59.78 319 ILE A C 1
ATOM 2579 O O . ILE A 1 319 ? 18.279 2.122 -4.190 1.00 59.78 319 ILE A O 1
ATOM 2583 N N . TYR A 1 320 ? 16.913 1.999 -5.923 1.00 61.56 320 TYR A N 1
ATOM 2584 C CA . TYR A 1 320 ? 16.667 0.554 -5.807 1.00 61.56 320 TYR A CA 1
ATOM 2585 C C . TYR A 1 320 ? 17.539 -0.291 -6.746 1.00 61.56 320 TYR A C 1
ATOM 2587 O O . TYR A 1 320 ? 17.072 -1.291 -7.300 1.00 61.56 320 TYR A O 1
ATOM 2595 N N . VAL A 1 321 ? 18.805 0.092 -6.922 1.00 59.97 321 VAL A N 1
ATOM 2596 C CA . VAL A 1 321 ? 19.833 -0.784 -7.499 1.00 59.97 321 VAL A CA 1
ATOM 2597 C C . VAL A 1 321 ? 20.565 -1.429 -6.320 1.00 59.97 321 VAL A C 1
ATOM 2599 O O . VAL A 1 321 ? 21.303 -0.727 -5.636 1.00 59.97 321 VAL A O 1
ATOM 2602 N N . PRO A 1 322 ? 20.342 -2.721 -6.009 1.00 57.34 322 PRO A N 1
ATOM 2603 C CA . PRO A 1 322 ? 21.087 -3.390 -4.951 1.00 57.34 322 PRO A CA 1
ATOM 2604 C C . PRO A 1 322 ? 22.592 -3.264 -5.190 1.00 57.34 322 PRO A C 1
ATOM 2606 O O . PRO A 1 322 ? 23.061 -3.510 -6.305 1.00 57.34 322 PRO A O 1
ATOM 2609 N N . ASP A 1 323 ? 23.332 -2.909 -4.140 1.00 55.44 323 ASP A N 1
ATOM 2610 C CA . ASP A 1 323 ? 24.784 -2.773 -4.204 1.00 55.44 323 ASP A CA 1
ATOM 2611 C C . ASP A 1 323 ? 25.424 -4.039 -4.798 1.00 55.44 323 ASP A C 1
ATOM 2613 O O . ASP A 1 323 ? 25.051 -5.168 -4.465 1.00 55.44 323 ASP A O 1
ATOM 2617 N N . ASN A 1 324 ? 26.406 -3.844 -5.679 1.00 56.06 324 ASN A N 1
ATOM 2618 C CA . ASN A 1 324 ? 27.257 -4.890 -6.260 1.00 56.06 324 ASN A CA 1
ATOM 2619 C C . ASN A 1 324 ? 26.579 -5.911 -7.193 1.00 56.06 324 ASN A C 1
ATOM 2621 O O . ASN A 1 324 ? 27.226 -6.885 -7.583 1.00 56.06 324 ASN A O 1
ATOM 2625 N N . VAL A 1 325 ? 25.329 -5.696 -7.621 1.00 65.50 325 VAL A N 1
ATOM 2626 C CA . VAL A 1 325 ? 24.680 -6.563 -8.620 1.00 65.50 325 VAL A CA 1
ATOM 2627 C C . VAL A 1 325 ? 24.290 -5.764 -9.857 1.00 65.50 325 VAL A C 1
ATOM 2629 O O . VAL A 1 325 ? 23.440 -4.878 -9.837 1.00 65.50 325 VAL A O 1
ATOM 2632 N N . ASN A 1 326 ? 24.926 -6.104 -10.974 1.00 72.94 326 ASN A N 1
ATOM 2633 C CA . ASN A 1 326 ? 24.603 -5.554 -12.279 1.00 72.94 326 ASN A CA 1
ATOM 2634 C C . ASN A 1 326 ? 23.288 -6.182 -12.795 1.00 72.94 326 ASN A C 1
ATOM 2636 O O . ASN A 1 326 ? 23.309 -7.315 -13.265 1.00 72.94 326 ASN A O 1
ATOM 2640 N N . TYR A 1 327 ? 22.165 -5.458 -12.717 1.00 86.50 327 TYR A N 1
ATOM 2641 C CA . TYR A 1 327 ? 20.833 -5.894 -13.187 1.00 86.50 327 TYR A CA 1
ATOM 2642 C C . TYR A 1 327 ? 20.513 -5.477 -14.631 1.00 86.50 327 TYR A C 1
ATOM 2644 O O . TYR A 1 327 ? 19.348 -5.293 -14.990 1.00 86.50 327 TYR A O 1
ATOM 2652 N N . ARG A 1 328 ? 21.527 -5.264 -15.469 1.00 92.25 328 ARG A N 1
ATOM 2653 C CA . ARG A 1 328 ? 21.303 -4.947 -16.884 1.00 92.25 328 ARG A CA 1
ATOM 2654 C C . ARG A 1 328 ? 20.508 -6.039 -17.589 1.00 92.25 328 ARG A C 1
ATOM 2656 O O . ARG A 1 328 ? 20.534 -7.203 -17.178 1.00 92.25 328 ARG A O 1
ATOM 2663 N N . HIS A 1 329 ? 19.831 -5.664 -18.668 1.00 95.44 329 HIS A N 1
ATOM 2664 C CA . HIS A 1 329 ? 18.945 -6.577 -19.385 1.00 95.44 329 HIS A CA 1
ATOM 2665 C C . HIS A 1 329 ? 19.687 -7.821 -19.914 1.00 95.44 329 HIS A C 1
ATOM 2667 O O . HIS A 1 329 ? 19.089 -8.893 -19.991 1.00 95.44 329 HIS A O 1
ATOM 2673 N N . GLU A 1 330 ? 21.001 -7.738 -20.184 1.00 95.94 330 GLU A N 1
ATOM 2674 C CA . GLU A 1 330 ? 21.784 -8.878 -20.683 1.00 95.94 330 GLU A CA 1
ATOM 2675 C C . GLU A 1 330 ? 21.915 -10.026 -19.665 1.00 95.94 330 GLU A C 1
ATOM 2677 O O . GLU A 1 330 ? 22.253 -11.150 -20.039 1.00 95.94 330 GLU A O 1
ATOM 2682 N N . LYS A 1 331 ? 21.643 -9.779 -18.375 1.00 93.81 331 LYS A N 1
ATOM 2683 C CA . LYS A 1 331 ? 21.637 -10.821 -17.333 1.00 93.81 331 LYS A CA 1
ATOM 2684 C C . LYS A 1 331 ? 20.377 -11.680 -17.330 1.00 93.81 331 LYS A C 1
ATOM 2686 O O . LYS A 1 331 ? 20.337 -12.678 -16.616 1.00 93.81 331 LYS A O 1
ATOM 2691 N N . PHE A 1 332 ? 19.378 -11.319 -18.126 1.00 95.56 332 PHE A N 1
ATOM 2692 C CA . PHE A 1 332 ? 18.102 -12.012 -18.209 1.00 95.56 332 PHE A CA 1
ATOM 2693 C C . PHE A 1 332 ? 17.987 -12.669 -19.584 1.00 95.56 332 PHE A C 1
ATOM 2695 O O . PHE A 1 332 ? 17.648 -11.977 -20.540 1.00 95.56 332 PHE A O 1
ATOM 2702 N N . PRO A 1 333 ? 18.277 -13.979 -19.725 1.00 96.44 333 PRO A N 1
ATOM 2703 C CA . PRO A 1 333 ? 18.507 -14.605 -21.029 1.00 96.44 333 PRO A CA 1
ATOM 2704 C C . PRO A 1 333 ? 17.400 -14.380 -22.060 1.00 96.44 333 PRO A C 1
ATOM 2706 O O . PRO A 1 333 ? 17.706 -14.131 -23.223 1.00 96.44 333 PRO A O 1
ATOM 2709 N N . ILE A 1 334 ? 16.131 -14.420 -21.640 1.00 97.38 334 ILE A N 1
ATOM 2710 C CA . ILE A 1 334 ? 14.988 -14.203 -22.535 1.00 97.38 334 ILE A CA 1
ATOM 2711 C C . ILE A 1 334 ? 14.938 -12.759 -23.065 1.00 97.38 334 ILE A C 1
ATOM 2713 O O . ILE A 1 334 ? 14.770 -12.551 -24.262 1.00 97.38 334 ILE A O 1
ATOM 2717 N N . ILE A 1 335 ? 15.205 -11.771 -22.209 1.00 98.12 335 ILE A N 1
ATOM 2718 C CA . ILE A 1 335 ? 15.229 -10.347 -22.572 1.00 98.12 335 ILE A CA 1
ATOM 2719 C C . ILE A 1 335 ? 16.485 -10.023 -23.385 1.00 98.12 335 ILE A C 1
ATOM 2721 O O . ILE A 1 335 ? 16.414 -9.355 -24.410 1.00 98.12 335 ILE A O 1
ATOM 2725 N N . ALA A 1 336 ? 17.639 -10.541 -22.965 1.00 98.12 336 ALA A N 1
ATOM 2726 C CA . ALA A 1 336 ? 18.907 -10.390 -23.666 1.00 98.12 336 ALA A CA 1
ATOM 2727 C C . ALA A 1 336 ? 18.827 -10.928 -25.100 1.00 98.12 336 ALA A C 1
ATOM 2729 O O . ALA A 1 336 ? 19.310 -10.293 -26.037 1.00 98.12 336 ALA A O 1
ATOM 2730 N N . LYS A 1 337 ? 18.214 -12.106 -25.273 1.00 98.38 337 LYS A N 1
ATOM 2731 C CA . LYS A 1 337 ? 17.968 -12.697 -26.588 1.00 98.38 337 LYS A CA 1
ATOM 2732 C C . LYS A 1 337 ? 17.100 -11.767 -27.435 1.00 98.38 337 LYS A C 1
ATOM 2734 O O . LYS A 1 337 ? 17.539 -11.382 -28.513 1.00 98.38 337 LYS A O 1
ATOM 2739 N N . TYR A 1 338 ? 15.959 -11.345 -26.896 1.00 98.44 338 TYR A N 1
ATOM 2740 C CA . TYR A 1 338 ? 15.016 -10.475 -27.590 1.00 98.44 338 TYR A CA 1
ATOM 2741 C C . TYR A 1 338 ? 15.647 -9.157 -28.061 1.00 98.44 338 TYR A C 1
ATOM 2743 O O . TYR A 1 338 ? 15.580 -8.804 -29.237 1.00 98.44 338 TYR A O 1
ATOM 2751 N N . VAL A 1 339 ? 16.334 -8.443 -27.162 1.00 98.38 339 VAL A N 1
ATOM 2752 C CA . VAL A 1 339 ? 16.964 -7.155 -27.490 1.00 98.38 339 VAL A CA 1
ATOM 2753 C C . VAL A 1 339 ? 18.034 -7.323 -28.573 1.00 98.38 339 VAL A C 1
ATOM 2755 O O . VAL A 1 339 ? 18.086 -6.519 -29.498 1.00 98.38 339 VAL A O 1
ATOM 2758 N N . ARG A 1 340 ? 18.848 -8.389 -28.528 1.00 98.31 340 ARG A N 1
ATOM 2759 C CA . ARG A 1 340 ? 19.843 -8.666 -29.584 1.00 98.31 340 ARG A CA 1
ATOM 2760 C C . ARG A 1 340 ? 19.207 -8.972 -30.938 1.00 98.31 340 ARG A C 1
ATOM 2762 O O . ARG A 1 340 ? 19.756 -8.583 -31.971 1.00 98.31 340 ARG A O 1
ATOM 2769 N N . GLU A 1 341 ? 18.093 -9.694 -30.946 1.00 98.19 341 GLU A N 1
ATOM 2770 C CA . GLU A 1 341 ? 17.396 -10.085 -32.172 1.00 98.19 341 GLU A CA 1
ATOM 2771 C C . GLU A 1 341 ? 16.712 -8.875 -32.819 1.00 98.19 341 GLU A C 1
ATOM 2773 O O . GLU A 1 341 ? 16.917 -8.636 -34.010 1.00 98.19 341 GLU A O 1
ATOM 2778 N N . HIS A 1 342 ? 16.035 -8.036 -32.031 1.00 98.50 342 HIS A N 1
ATOM 2779 C CA . HIS A 1 342 ? 15.159 -6.982 -32.553 1.00 98.50 342 HIS A CA 1
ATOM 2780 C C . HIS A 1 342 ? 15.726 -5.561 -32.501 1.00 98.50 342 HIS A C 1
ATOM 2782 O O . HIS A 1 342 ? 15.176 -4.680 -33.158 1.00 98.50 342 HIS A O 1
ATOM 2788 N N . TYR A 1 343 ? 16.818 -5.307 -31.777 1.00 98.56 343 TYR A N 1
ATOM 2789 C CA . TYR A 1 343 ? 17.357 -3.957 -31.601 1.00 98.56 343 TYR A CA 1
ATOM 2790 C C . TYR A 1 343 ? 18.858 -3.864 -31.889 1.00 98.56 343 TYR A C 1
ATOM 2792 O O . TYR A 1 343 ? 19.592 -4.850 -31.859 1.00 98.56 343 TYR A O 1
ATOM 2800 N N . THR A 1 344 ? 19.317 -2.646 -32.176 1.00 98.19 344 THR A N 1
ATOM 2801 C CA . THR A 1 344 ? 20.729 -2.305 -32.397 1.00 98.19 344 THR A CA 1
ATOM 2802 C C . THR A 1 344 ? 21.128 -1.170 -31.466 1.00 98.19 344 THR A C 1
ATOM 2804 O O . THR A 1 344 ? 20.386 -0.200 -31.340 1.00 98.19 344 THR A O 1
ATOM 2807 N N . LEU A 1 345 ? 22.286 -1.279 -30.813 1.00 98.38 345 LEU A N 1
ATOM 2808 C CA . LEU A 1 345 ? 22.826 -0.206 -29.976 1.00 98.38 345 LEU A CA 1
ATOM 2809 C C . LEU A 1 345 ? 23.147 1.015 -30.850 1.00 98.38 345 LEU A C 1
ATOM 2811 O O . LEU A 1 345 ? 23.918 0.894 -31.799 1.00 98.38 345 LEU A O 1
ATOM 2815 N N . VAL A 1 346 ? 22.572 2.171 -30.519 1.00 98.06 346 VAL A N 1
ATOM 2816 C CA . VAL A 1 346 ? 22.746 3.425 -31.274 1.00 98.06 346 VAL A CA 1
ATOM 2817 C C . VAL A 1 346 ? 23.446 4.520 -30.476 1.00 98.06 346 VAL A C 1
ATOM 2819 O O . VAL A 1 346 ? 24.090 5.373 -31.076 1.00 98.06 346 VAL A O 1
ATOM 2822 N N . ASP A 1 347 ? 23.371 4.492 -29.142 1.00 97.38 347 ASP A N 1
ATOM 2823 C CA . ASP A 1 347 ? 24.015 5.503 -28.297 1.00 97.38 347 ASP A CA 1
ATOM 2824 C C . ASP A 1 347 ? 24.295 4.981 -26.875 1.00 97.38 347 ASP A C 1
ATOM 2826 O O . ASP A 1 347 ? 23.646 4.047 -26.385 1.00 97.38 347 ASP A O 1
ATOM 2830 N N . VAL A 1 348 ? 25.260 5.601 -26.190 1.00 97.19 348 VAL A N 1
ATOM 2831 C CA . VAL A 1 348 ? 25.569 5.375 -24.775 1.00 97.19 348 VAL A CA 1
ATOM 2832 C C . VAL A 1 348 ? 25.825 6.710 -24.079 1.00 97.19 348 VAL A C 1
ATOM 2834 O O . VAL A 1 348 ? 26.895 7.303 -24.205 1.00 97.19 348 VAL A O 1
ATOM 2837 N N . VAL A 1 349 ? 24.883 7.150 -23.242 1.00 95.44 349 VAL A N 1
ATOM 2838 C CA . VAL A 1 349 ? 24.970 8.439 -22.536 1.00 95.44 349 VAL A CA 1
ATOM 2839 C C . VAL A 1 349 ? 24.896 8.218 -21.036 1.00 95.44 349 VAL A C 1
ATOM 2841 O O . VAL A 1 349 ? 23.952 7.629 -20.519 1.00 95.44 349 VAL A O 1
ATOM 2844 N N . LYS A 1 350 ? 25.929 8.668 -20.310 1.00 92.12 350 LYS A N 1
ATOM 2845 C CA . LYS A 1 350 ? 26.062 8.466 -18.849 1.00 92.12 350 LYS A CA 1
ATOM 2846 C C . LYS A 1 350 ? 25.879 7.004 -18.415 1.00 92.12 350 LYS A C 1
ATOM 2848 O O . LYS A 1 350 ? 25.393 6.720 -17.326 1.00 92.12 350 LYS A O 1
ATOM 2853 N N . GLY A 1 351 ? 26.290 6.077 -19.278 1.00 91.81 351 GLY A N 1
ATOM 2854 C CA . GLY A 1 351 ? 26.156 4.642 -19.065 1.00 91.81 351 GLY A CA 1
ATOM 2855 C C . GLY A 1 351 ? 24.769 4.077 -19.384 1.00 91.81 351 GLY A C 1
ATOM 2856 O O . GLY A 1 351 ? 24.660 2.856 -19.477 1.00 91.81 351 GLY A O 1
ATOM 2857 N N . ALA A 1 352 ? 23.731 4.892 -19.596 1.00 94.62 352 ALA A N 1
ATOM 2858 C CA . ALA A 1 352 ? 22.491 4.396 -20.187 1.00 94.62 352 ALA A CA 1
ATOM 2859 C C . ALA A 1 352 ? 22.750 3.997 -21.643 1.00 94.62 352 ALA A C 1
ATOM 2861 O O . ALA A 1 352 ? 23.484 4.692 -22.345 1.00 94.62 352 ALA A O 1
ATOM 2862 N N . ARG A 1 353 ? 22.194 2.865 -22.073 1.00 97.62 353 ARG A N 1
ATOM 2863 C CA . ARG A 1 353 ? 22.379 2.323 -23.425 1.00 97.62 353 ARG A CA 1
ATOM 2864 C C . ARG A 1 353 ? 21.072 2.441 -24.192 1.00 97.62 353 ARG A C 1
ATOM 2866 O O . ARG A 1 353 ? 20.037 2.006 -23.694 1.00 97.62 353 ARG A O 1
ATOM 2873 N N . PHE A 1 354 ? 21.137 3.004 -25.387 1.00 98.44 354 PHE A N 1
ATOM 2874 C CA . PHE A 1 354 ? 19.985 3.239 -26.244 1.00 98.44 354 PHE A CA 1
ATOM 2875 C C . PHE A 1 354 ? 20.030 2.266 -27.405 1.00 98.44 354 PHE A C 1
ATOM 2877 O O . PHE A 1 354 ? 21.019 2.212 -28.136 1.00 98.44 354 PHE A O 1
ATOM 2884 N N . TYR A 1 355 ? 18.960 1.502 -27.570 1.00 98.56 355 TYR A N 1
ATOM 2885 C CA . TYR A 1 355 ? 18.834 0.512 -28.620 1.00 98.56 355 TYR A CA 1
ATOM 2886 C C . TYR A 1 355 ? 17.647 0.862 -29.507 1.00 98.56 355 TYR A C 1
ATOM 2888 O O . TYR A 1 355 ? 16.522 0.988 -29.026 1.00 98.56 355 TYR A O 1
ATOM 2896 N N . ARG A 1 356 ? 17.886 1.008 -30.807 1.00 98.12 356 ARG A N 1
ATOM 2897 C CA . ARG A 1 356 ? 16.850 1.295 -31.800 1.00 98.12 356 ARG A CA 1
ATOM 2898 C C . ARG A 1 356 ? 16.353 -0.004 -32.421 1.00 98.12 356 ARG A C 1
ATOM 2900 O O . ARG A 1 356 ? 17.169 -0.866 -32.759 1.00 98.12 356 ARG A O 1
ATOM 2907 N N . ARG A 1 357 ? 15.035 -0.153 -32.572 1.00 97.81 357 ARG A N 1
ATOM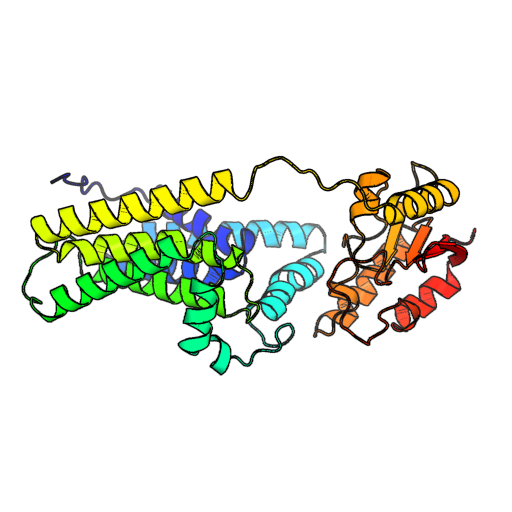 2908 C CA . ARG A 1 357 ? 14.439 -1.334 -33.212 1.00 97.81 357 ARG A CA 1
ATOM 2909 C C . ARG A 1 357 ? 14.931 -1.442 -34.659 1.00 97.81 357 ARG A C 1
ATOM 2911 O O . ARG A 1 357 ? 14.987 -0.440 -35.375 1.00 97.81 357 ARG A O 1
ATOM 2918 N N . LYS A 1 358 ? 15.329 -2.644 -35.079 1.00 97.12 358 LYS A N 1
ATOM 2919 C CA . LYS A 1 358 ? 15.727 -2.936 -36.463 1.00 97.12 358 LYS A CA 1
ATOM 2920 C C . LYS A 1 358 ? 14.506 -2.777 -37.370 1.00 97.12 358 LYS A C 1
ATOM 2922 O O . LYS A 1 358 ? 13.388 -3.082 -36.957 1.00 97.12 358 LYS A O 1
ATOM 2927 N N . LYS A 1 359 ? 14.720 -2.281 -38.589 1.00 85.12 359 LYS A N 1
ATOM 2928 C CA . LYS A 1 359 ? 13.677 -2.297 -39.619 1.00 85.12 359 LYS A CA 1
ATOM 2929 C C . LYS A 1 359 ? 13.476 -3.755 -40.044 1.00 85.12 359 LYS A C 1
ATOM 2931 O O . LYS A 1 359 ? 14.473 -4.426 -40.307 1.00 85.12 359 LYS A O 1
ATOM 2936 N N . GLU A 1 360 ? 12.228 -4.220 -39.992 1.00 65.38 360 GLU A N 1
ATOM 2937 C CA . GLU A 1 360 ? 11.813 -5.523 -40.541 1.00 65.38 360 GLU A CA 1
ATOM 2938 C C . GLU A 1 360 ? 11.941 -5.521 -42.067 1.00 65.38 360 GLU A C 1
ATOM 2940 O O . GLU A 1 360 ? 11.661 -4.457 -42.675 1.00 65.38 360 GLU A O 1
#

Foldseek 3Di:
DPPPPPPPDDLQVLLQLLLVLLCQCVVPVLCVQLSVLVLVLVLVVCVVVVVVSSNVSSPNSNCVVVCVVCVVCVVVVNNVVCCVVRVVVCCCQQQHCQPAPDDQVRLPDPVNLCCLQCVDLLCNLVVVLLVVLLVQLVVLCVVCVVDDFPDDPSVLVSLVSSQVSLSCSLSNSNDSDNVSCVSNNVSSVVNSVVSLSSDDPVRSVVSVVVSVVSNVVSVVCCCVVPPPDDPDDPDPLVVQVLVVPPVQDDLAFEEAEEAQQLVSCVVSVHHHLADDSYCCQQLRDDPCNVVVLVSRVVSCVVRVGQKYKYQQDPVRHDDPNPPPDRSTQCVPPSSVVSCVVFWDFDDAGPNITMTGGDDD